Protein AF-A0A9P6TAV3-F1 (afdb_monomer_lite)

Foldseek 3Di:
DDPDDKDWDKDKDWDDDPAFKIKIKIKIKIADPDDPVVVADPPKFWKKKFFQFDPQKAAALVVQQVCQVVVNQKDKDPDDCPDPPPFPQDGKAWEEPCDPVHHHPYYDHTMIIGTDTDDPPVCVVPRMIMIIGIGIMGGDQDEADQDPDQFFDKDWGFFMFTWIDNDSVCPPPTDTPDGDRDIHIDGHGHHHPVCVVVVVVVVVVVVVVVVVVVVVVVVVVVVVVVVVVVD

InterPro domains:
  IPR013233 Glycosylphosphatidylinositol-mannosyltransferase I, PIG-X/PBN1 [PF08320] (18-170)
  IPR013233 Glycosylphosphatidylinositol-mannosyltransferase I, PIG-X/PBN1 [SM00780] (16-221)
  IPR040039 Phosphatidylinositol-glycan biosynthesis class X protein [PTHR28650] (12-229)

Secondary structure (DSSP, 8-state):
------EEEEEEEEE---SS--EEEEEEEEE-SS-HHHHS-TT-EEEEEEES--TTEE--HHHHHHHHHTT-SEEEES----S------PPPEEEB--BTTB--SSBSS-EEEEEPPP--GGGGG-SEEEEEEEEE-EE--PPPBSSSS-PPEEEEEPPPEEEEES-TT-GGGPEEEEE---PEEEEE---BHHHHHHHHHHHHHHHHHHHHHHHHHHHHHHHHHHHTT--

Radius of gyration: 26.17 Å; chains: 1; bounding box: 56×54×85 Å

Sequence (231 aa):
MTKAGTKFELISSLLPSPGLHPRFNLTVSISTDEDFNELAPSPCLVSVLFEHIPPSLFIDRFQLQTLSIDGHLEQMKGFNPTITDTFTMAHPFTWGSRDIEAPVSFAYPSGLLIPLPRFTYAARQISNVAVELEIPFHLRYLNPHLSSSRESLKISLPGPTLVWSCNTSAPLESRPIITSSIPINILGPTGIQTDLLIVEFITSVIVWVAFVWIFYNIAFQSRNSVLKKTQ

Structure (mmCIF, N/CA/C/O backbone):
data_AF-A0A9P6TAV3-F1
#
_entry.id   AF-A0A9P6TAV3-F1
#
loop_
_atom_site.group_PDB
_atom_site.id
_atom_site.type_symbol
_atom_site.label_atom_id
_atom_site.label_alt_id
_atom_site.label_comp_id
_atom_site.label_asym_id
_atom_site.label_entity_id
_atom_site.label_seq_id
_atom_site.pdbx_PDB_ins_code
_atom_site.Cartn_x
_atom_site.Cartn_y
_atom_site.Cartn_z
_atom_site.occupancy
_atom_site.B_iso_or_equiv
_atom_site.auth_seq_id
_atom_site.auth_comp_id
_atom_site.auth_asym_id
_atom_site.auth_atom_id
_atom_site.pdbx_PDB_model_num
ATOM 1 N N . MET A 1 1 ? 24.582 -9.235 -36.361 1.00 38.88 1 MET A N 1
ATOM 2 C CA . MET A 1 1 ? 24.732 -8.161 -35.359 1.00 38.88 1 MET A CA 1
ATOM 3 C C . MET A 1 1 ? 23.477 -8.155 -34.507 1.00 38.88 1 MET A C 1
ATOM 5 O O . MET A 1 1 ? 22.427 -7.761 -34.992 1.00 38.88 1 MET A O 1
ATOM 9 N N . THR A 1 2 ? 23.544 -8.712 -33.302 1.00 39.75 2 THR A N 1
ATOM 10 C CA . THR A 1 2 ? 22.461 -8.649 -32.313 1.00 39.75 2 THR A CA 1
ATOM 11 C C . THR A 1 2 ? 22.444 -7.240 -31.739 1.00 39.75 2 THR A C 1
ATOM 13 O O . THR A 1 2 ? 23.424 -6.843 -31.111 1.00 39.75 2 THR A O 1
ATOM 16 N N . LYS A 1 3 ? 21.379 -6.473 -32.001 1.00 46.22 3 LYS A N 1
ATOM 17 C CA . LYS A 1 3 ? 21.156 -5.198 -31.311 1.00 46.22 3 LYS A CA 1
ATOM 18 C C . LYS A 1 3 ? 21.177 -5.459 -29.806 1.00 46.22 3 LYS A C 1
ATOM 20 O O . LYS A 1 3 ? 20.506 -6.384 -29.344 1.00 46.22 3 LYS A O 1
ATOM 25 N N . ALA A 1 4 ? 21.983 -4.696 -29.079 1.00 55.22 4 ALA A N 1
ATOM 26 C CA . ALA A 1 4 ? 21.991 -4.743 -27.630 1.00 55.22 4 ALA A CA 1
ATOM 27 C C . ALA A 1 4 ? 20.622 -4.248 -27.144 1.00 55.22 4 ALA A C 1
ATOM 29 O O . ALA A 1 4 ? 20.212 -3.130 -27.443 1.00 55.22 4 ALA A O 1
ATOM 30 N N . GLY A 1 5 ? 19.853 -5.139 -26.521 1.00 61.72 5 GLY A N 1
ATOM 31 C CA . GLY A 1 5 ? 18.500 -4.834 -26.071 1.00 61.72 5 GLY A CA 1
ATOM 32 C C . GLY A 1 5 ? 18.515 -4.074 -24.751 1.00 61.72 5 GLY A C 1
ATOM 33 O O . GLY A 1 5 ? 19.360 -4.324 -23.896 1.00 61.72 5 GLY A O 1
ATOM 34 N N . THR A 1 6 ? 17.546 -3.184 -24.557 1.00 68.19 6 THR A N 1
ATOM 35 C CA . THR A 1 6 ? 17.288 -2.563 -23.255 1.00 68.19 6 THR A CA 1
ATOM 36 C C . THR A 1 6 ? 16.961 -3.625 -22.218 1.00 68.19 6 THR A C 1
ATOM 38 O O . THR A 1 6 ? 16.088 -4.472 -22.428 1.00 68.19 6 THR A O 1
ATOM 41 N N . LYS A 1 7 ? 17.643 -3.558 -21.077 1.00 79.94 7 LYS A N 1
ATOM 42 C CA . LYS A 1 7 ? 17.420 -4.456 -19.954 1.00 79.94 7 LYS A CA 1
ATOM 43 C C . LYS A 1 7 ? 16.728 -3.692 -18.834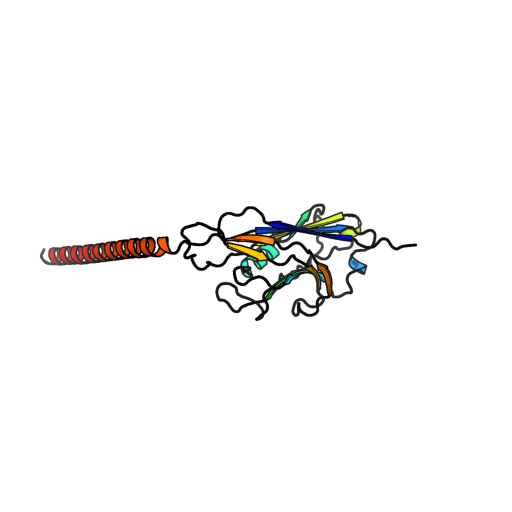 1.00 79.94 7 LYS A C 1
ATOM 45 O O . LYS A 1 7 ? 17.252 -2.709 -18.318 1.00 79.94 7 LYS A O 1
ATOM 50 N N . PHE A 1 8 ? 15.556 -4.182 -18.454 1.00 80.75 8 PHE A N 1
ATOM 51 C CA . PHE A 1 8 ? 14.842 -3.717 -17.275 1.00 80.75 8 PHE A CA 1
ATOM 52 C C . PHE A 1 8 ? 15.051 -4.718 -16.142 1.00 80.75 8 PHE A C 1
ATOM 54 O O . PHE A 1 8 ? 15.064 -5.931 -16.359 1.00 80.75 8 PHE A O 1
ATOM 61 N N . GLU A 1 9 ? 15.196 -4.209 -14.931 1.00 85.44 9 GLU A N 1
ATOM 62 C CA . GLU A 1 9 ? 15.244 -5.002 -13.714 1.00 85.44 9 GLU A CA 1
ATOM 63 C C . GLU A 1 9 ? 14.329 -4.356 -12.675 1.00 85.44 9 GLU A C 1
ATOM 65 O O . GLU A 1 9 ? 14.340 -3.142 -12.475 1.00 85.44 9 GLU A O 1
ATOM 70 N N . LEU A 1 10 ? 13.489 -5.182 -12.058 1.00 86.50 10 LEU A N 1
ATOM 71 C CA . LEU A 1 10 ? 12.462 -4.754 -11.122 1.00 86.50 10 LEU A CA 1
ATOM 72 C C . LEU A 1 10 ? 12.710 -5.446 -9.788 1.00 86.50 10 LEU A C 1
ATOM 74 O O . LEU A 1 10 ? 12.543 -6.661 -9.678 1.00 86.50 10 LEU A O 1
ATOM 78 N N . ILE A 1 11 ? 13.114 -4.676 -8.782 1.00 87.81 11 ILE A N 1
ATOM 79 C CA . ILE A 1 11 ? 13.427 -5.183 -7.447 1.00 87.81 11 ILE A CA 1
ATOM 80 C C . ILE A 1 11 ? 12.425 -4.588 -6.472 1.00 87.81 11 ILE A C 1
ATOM 82 O O . ILE A 1 11 ? 12.392 -3.381 -6.260 1.00 87.81 11 ILE A O 1
ATOM 86 N N . SER A 1 12 ? 11.614 -5.439 -5.857 1.00 88.19 12 SER A N 1
ATOM 87 C CA . SER A 1 12 ? 10.643 -5.034 -4.844 1.00 88.19 12 SER A CA 1
ATOM 88 C C . SER A 1 12 ? 11.032 -5.581 -3.478 1.00 88.19 12 SER A C 1
ATOM 90 O O . SER A 1 12 ? 11.344 -6.767 -3.352 1.00 88.19 12 SER A O 1
ATOM 92 N N . SER A 1 13 ? 10.951 -4.749 -2.446 1.00 88.81 13 SER A N 1
ATOM 93 C CA . SER A 1 13 ? 11.211 -5.141 -1.062 1.00 88.81 13 SER A CA 1
ATOM 94 C C . SER A 1 13 ? 10.230 -4.473 -0.101 1.00 88.81 13 SER A C 1
ATOM 96 O O . SER A 1 13 ? 9.771 -3.352 -0.324 1.00 88.81 13 SER A O 1
ATOM 98 N N . LEU A 1 14 ? 9.892 -5.182 0.976 1.00 87.56 14 LEU A N 1
ATOM 99 C CA . LEU A 1 14 ? 9.091 -4.636 2.064 1.00 87.56 14 LEU A CA 1
ATOM 100 C C . LEU A 1 14 ? 10.024 -3.934 3.054 1.00 87.56 14 LEU A C 1
ATOM 102 O O . LEU A 1 14 ? 10.959 -4.552 3.565 1.00 87.56 14 LEU A O 1
ATOM 106 N N . LEU A 1 15 ? 9.762 -2.661 3.340 1.00 84.62 15 LEU A N 1
ATOM 107 C CA . LEU A 1 15 ? 10.478 -1.945 4.386 1.00 84.62 15 LEU A CA 1
ATOM 108 C C . LEU A 1 15 ? 9.907 -2.340 5.754 1.00 84.62 15 LEU A C 1
ATOM 110 O O . LEU A 1 15 ? 8.685 -2.465 5.898 1.00 84.62 15 LEU A O 1
ATOM 114 N N . PRO A 1 16 ? 10.760 -2.520 6.777 1.00 77.50 16 PRO A N 1
ATOM 115 C CA . PRO A 1 16 ? 10.288 -2.759 8.129 1.00 77.50 16 PRO A CA 1
ATOM 116 C C . PRO A 1 16 ? 9.460 -1.555 8.585 1.00 77.50 16 PRO A C 1
ATOM 118 O O . PRO A 1 16 ? 9.975 -0.449 8.728 1.00 77.50 16 PRO A O 1
ATOM 121 N N . SER A 1 17 ? 8.167 -1.779 8.804 1.00 78.19 17 SER A N 1
ATOM 122 C CA . SER A 1 17 ? 7.242 -0.768 9.302 1.00 78.19 17 SER A CA 1
ATOM 123 C C . SER A 1 17 ? 6.426 -1.367 10.443 1.00 78.19 17 SER A C 1
ATOM 125 O O . SER A 1 17 ? 5.832 -2.435 10.264 1.00 78.19 17 SER A O 1
ATOM 127 N N . PRO A 1 18 ? 6.409 -0.746 11.632 1.00 75.00 18 PRO A N 1
ATOM 128 C CA . PRO A 1 18 ? 5.532 -1.185 12.702 1.00 75.00 18 PRO A CA 1
ATOM 129 C C . PRO A 1 18 ? 4.074 -0.829 12.376 1.00 75.00 18 PRO A C 1
ATOM 131 O O . PRO A 1 18 ? 3.761 0.287 11.962 1.00 75.00 18 PRO A O 1
ATOM 134 N N . GLY A 1 19 ? 3.159 -1.764 12.631 1.00 82.38 19 GLY A N 1
ATOM 135 C CA . GLY A 1 19 ? 1.718 -1.507 12.603 1.00 82.38 19 GLY A CA 1
ATOM 136 C C . GLY A 1 19 ? 1.049 -1.733 11.246 1.00 82.38 19 GLY A C 1
ATOM 137 O O . GLY A 1 19 ? 1.381 -2.666 10.521 1.00 82.38 19 GLY A O 1
ATOM 138 N N . LEU A 1 20 ? 0.042 -0.908 10.948 1.00 88.06 20 LEU A N 1
ATOM 139 C CA . LEU A 1 20 ? -0.880 -1.089 9.818 1.00 88.06 20 LEU A CA 1
ATOM 140 C C . LEU A 1 20 ? -0.465 -0.328 8.548 1.00 88.06 20 LEU A C 1
ATOM 142 O O . LEU A 1 20 ? -1.249 -0.230 7.612 1.00 88.06 20 LEU A O 1
ATOM 146 N N . HIS A 1 21 ? 0.759 0.198 8.490 1.00 90.62 21 HIS A N 1
ATOM 147 C CA . HIS A 1 21 ? 1.220 1.052 7.389 1.00 90.62 21 HIS A CA 1
ATOM 148 C C . HIS A 1 21 ? 2.506 0.508 6.747 1.00 90.62 21 HIS A C 1
ATOM 150 O O . HIS A 1 21 ? 3.571 1.126 6.882 1.00 90.62 21 HIS A O 1
ATOM 156 N N . PRO A 1 22 ? 2.469 -0.679 6.110 1.00 90.44 22 PRO A N 1
ATOM 157 C CA . PRO A 1 22 ? 3.628 -1.219 5.411 1.00 90.44 22 PRO A CA 1
ATOM 158 C C . PRO A 1 22 ? 4.069 -0.296 4.270 1.00 90.44 22 PRO A C 1
ATOM 160 O O . PRO A 1 22 ? 3.263 0.176 3.469 1.00 90.44 22 PRO A O 1
ATOM 163 N N . ARG A 1 23 ? 5.378 -0.068 4.173 1.00 90.38 23 ARG A N 1
ATOM 164 C CA . ARG A 1 23 ? 5.989 0.714 3.094 1.00 90.38 23 ARG A CA 1
ATOM 165 C C . ARG A 1 23 ? 6.728 -0.220 2.156 1.00 90.38 23 ARG A C 1
ATOM 167 O O . ARG A 1 23 ? 7.453 -1.110 2.599 1.00 90.38 23 ARG A O 1
ATOM 174 N N . PHE A 1 24 ? 6.534 -0.020 0.866 1.00 90.19 24 PHE A N 1
ATOM 175 C CA . PHE A 1 24 ? 7.152 -0.831 -0.168 1.00 90.19 24 PHE A CA 1
ATOM 176 C C . PHE A 1 24 ? 8.204 -0.012 -0.878 1.00 90.19 24 PHE A C 1
ATOM 178 O O . PHE A 1 24 ? 7.889 1.052 -1.399 1.00 90.19 24 PHE A O 1
ATOM 185 N N . ASN A 1 25 ? 9.430 -0.525 -0.911 1.00 91.00 25 ASN A N 1
ATOM 186 C CA . ASN A 1 25 ? 10.475 0.046 -1.738 1.00 91.00 25 ASN A CA 1
ATOM 187 C C . ASN A 1 25 ? 10.561 -0.746 -3.040 1.00 91.00 25 ASN A C 1
ATOM 189 O O . ASN A 1 25 ? 10.761 -1.968 -3.028 1.00 91.00 25 ASN A O 1
ATOM 193 N N . LEU A 1 26 ? 10.392 -0.049 -4.152 1.00 90.88 26 LEU A N 1
ATOM 194 C CA . LEU A 1 26 ? 10.486 -0.598 -5.488 1.00 90.88 26 LEU A CA 1
ATOM 195 C C . LEU A 1 26 ? 11.586 0.130 -6.248 1.00 90.88 26 LEU A C 1
ATOM 197 O O . LEU A 1 26 ? 11.490 1.326 -6.496 1.00 90.88 26 LEU A O 1
ATOM 201 N N . THR A 1 27 ? 12.604 -0.606 -6.666 1.00 90.19 27 THR A N 1
ATOM 202 C CA . THR A 1 27 ? 13.670 -0.092 -7.518 1.00 90.19 27 THR A CA 1
ATOM 203 C C . THR A 1 27 ? 13.461 -0.606 -8.934 1.00 90.19 27 THR A C 1
ATOM 205 O O . THR A 1 27 ? 13.431 -1.816 -9.174 1.00 90.19 27 THR A O 1
ATOM 208 N N . VAL A 1 28 ? 13.312 0.322 -9.874 1.00 88.12 28 VAL A N 1
ATOM 209 C CA . VAL A 1 28 ? 13.292 0.047 -11.310 1.00 88.12 28 VAL A CA 1
ATOM 210 C C . VAL A 1 28 ? 14.648 0.445 -11.871 1.00 88.12 28 VAL A C 1
ATOM 212 O O . VAL A 1 28 ? 14.949 1.632 -11.992 1.00 88.12 28 VAL A O 1
ATOM 215 N N . SER A 1 29 ? 15.466 -0.547 -12.200 1.00 87.19 29 SER A N 1
ATOM 216 C CA . SER A 1 29 ? 16.757 -0.344 -12.847 1.00 87.19 29 SER A CA 1
ATOM 217 C C . SER A 1 29 ? 16.596 -0.496 -14.350 1.00 87.19 29 SER A C 1
ATOM 219 O O . SER A 1 29 ? 16.075 -1.494 -14.853 1.00 87.19 29 SER A O 1
ATOM 221 N N . ILE A 1 30 ? 17.045 0.518 -15.072 1.00 80.75 30 ILE A N 1
ATOM 222 C CA . ILE A 1 30 ? 16.939 0.613 -16.517 1.00 80.75 30 ILE A CA 1
ATOM 223 C C . ILE A 1 30 ? 18.364 0.726 -17.043 1.00 80.75 30 ILE A C 1
ATOM 225 O O . ILE A 1 30 ? 19.053 1.715 -16.791 1.00 80.75 30 ILE A O 1
ATOM 229 N N . SER A 1 31 ? 18.806 -0.318 -17.740 1.00 78.25 31 SER A N 1
ATOM 230 C CA . SER A 1 31 ? 20.093 -0.349 -18.422 1.00 78.25 31 SER A CA 1
ATOM 231 C C . SER A 1 31 ? 19.835 -0.286 -19.920 1.00 78.25 31 SER A C 1
ATOM 233 O O . SER A 1 31 ? 19.187 -1.164 -20.504 1.00 78.25 31 SER A O 1
ATOM 235 N N . THR A 1 32 ? 20.274 0.805 -20.531 1.00 68.06 32 THR A N 1
ATOM 236 C CA . THR A 1 32 ? 20.036 1.095 -21.942 1.00 68.06 32 THR A CA 1
ATOM 237 C C . THR A 1 32 ? 21.360 1.247 -22.664 1.00 68.06 32 THR A C 1
ATOM 239 O O . THR A 1 32 ? 22.104 2.183 -22.382 1.00 68.06 32 THR A O 1
ATOM 242 N N . ASP A 1 33 ? 21.605 0.375 -23.642 1.00 62.69 33 ASP A N 1
ATOM 243 C CA . ASP A 1 33 ? 22.647 0.587 -24.654 1.00 62.69 33 ASP A CA 1
ATOM 244 C C . ASP A 1 33 ? 22.135 1.452 -25.836 1.00 62.69 33 ASP A C 1
ATOM 246 O O . ASP A 1 33 ? 22.938 1.977 -26.604 1.00 62.69 33 ASP A O 1
ATOM 250 N N . GLU A 1 34 ? 20.809 1.641 -25.971 1.00 58.88 34 GLU A N 1
ATOM 251 C CA . GLU A 1 34 ? 20.135 2.455 -27.008 1.00 58.88 34 GLU A CA 1
ATOM 252 C C . GLU A 1 34 ? 19.144 3.477 -26.393 1.00 58.88 34 GLU A C 1
ATOM 254 O O . GLU A 1 34 ? 18.754 3.366 -25.233 1.00 58.88 34 GLU A O 1
ATOM 259 N N . ASP A 1 35 ? 18.707 4.481 -27.162 1.00 58.16 35 ASP A N 1
ATOM 260 C CA . ASP A 1 35 ? 17.823 5.564 -26.701 1.00 58.16 35 ASP A CA 1
ATOM 261 C C . ASP A 1 35 ? 16.494 5.050 -26.099 1.00 58.16 35 ASP A C 1
ATOM 263 O O . ASP A 1 35 ? 15.591 4.628 -26.818 1.00 58.16 35 ASP A O 1
ATOM 267 N N . PHE A 1 36 ? 16.311 5.187 -24.778 1.00 59.00 36 PHE A N 1
ATOM 268 C CA . PHE A 1 36 ? 15.089 4.805 -24.040 1.00 59.00 36 PHE A CA 1
ATOM 269 C C . PHE A 1 36 ? 13.777 5.314 -24.671 1.00 59.00 36 PHE A C 1
ATOM 271 O O . PHE A 1 36 ? 12.746 4.642 -24.629 1.00 59.00 36 PHE A O 1
ATOM 278 N N . ASN A 1 37 ? 13.821 6.497 -25.293 1.00 55.28 37 ASN A N 1
ATOM 279 C CA . ASN A 1 37 ? 12.664 7.131 -25.928 1.00 55.28 37 ASN A CA 1
ATOM 280 C C . ASN A 1 37 ? 12.247 6.489 -27.263 1.00 55.28 37 ASN A C 1
ATOM 282 O O . ASN A 1 37 ? 11.139 6.761 -27.715 1.00 55.28 37 ASN A O 1
ATOM 286 N N . GLU A 1 38 ? 13.075 5.639 -27.883 1.00 56.66 38 GLU A N 1
ATOM 287 C CA . GLU A 1 38 ? 12.659 4.837 -29.047 1.00 56.66 38 GLU A CA 1
ATOM 288 C C . GLU A 1 38 ? 11.913 3.554 -28.647 1.00 56.66 38 GLU A C 1
ATOM 290 O O . GLU A 1 38 ? 11.181 2.996 -29.464 1.00 56.66 38 GLU A O 1
ATOM 295 N N . LEU A 1 39 ? 12.044 3.090 -27.396 1.00 57.09 39 LEU A N 1
ATOM 296 C CA . LEU A 1 39 ? 11.363 1.874 -26.933 1.00 57.09 39 LEU A CA 1
ATOM 297 C C . LEU A 1 39 ? 9.896 2.098 -26.564 1.00 57.09 39 LEU A C 1
ATOM 299 O O . LEU A 1 39 ? 9.097 1.165 -26.650 1.00 57.09 39 LEU A O 1
ATOM 303 N N . ALA A 1 40 ? 9.541 3.319 -26.164 1.00 62.34 40 ALA A N 1
ATOM 304 C CA . ALA A 1 40 ? 8.171 3.692 -25.854 1.00 62.34 40 ALA A CA 1
ATOM 305 C C . ALA A 1 40 ? 7.466 4.166 -27.132 1.00 62.34 40 ALA A C 1
ATOM 307 O O . ALA A 1 40 ? 7.784 5.254 -27.619 1.00 62.34 40 ALA A O 1
ATOM 308 N N . PRO A 1 41 ? 6.489 3.431 -27.692 1.00 67.25 41 PRO A N 1
ATOM 309 C CA . PRO A 1 41 ? 5.691 3.979 -28.779 1.00 67.25 41 PRO A CA 1
ATOM 310 C C . PRO A 1 41 ? 4.964 5.221 -28.254 1.00 67.25 41 PRO A C 1
ATOM 312 O O . PRO A 1 41 ? 4.132 5.111 -27.362 1.00 67.25 41 PRO A O 1
ATOM 315 N N . SER A 1 42 ? 5.282 6.414 -28.760 1.00 67.00 42 SER A N 1
ATOM 316 C CA . SER A 1 42 ? 4.515 7.624 -28.433 1.00 67.00 42 SER A CA 1
ATOM 317 C C . SER A 1 42 ? 3.039 7.377 -28.783 1.00 67.00 42 SER A C 1
ATOM 319 O O . SER A 1 42 ? 2.770 6.924 -29.899 1.00 67.00 42 SER A O 1
ATOM 321 N N . PRO A 1 43 ? 2.074 7.610 -27.870 1.00 77.06 43 PRO A N 1
ATOM 322 C CA . PRO A 1 43 ? 2.132 8.461 -26.672 1.00 77.06 43 PRO A CA 1
ATOM 323 C C . PRO A 1 43 ? 2.419 7.745 -25.333 1.00 77.06 43 PRO A C 1
ATOM 325 O O . PRO A 1 43 ? 2.244 8.349 -24.275 1.00 77.06 43 PRO A O 1
ATOM 328 N N . CYS A 1 44 ? 2.833 6.481 -25.342 1.00 78.81 44 CYS A N 1
ATOM 329 C CA . CYS A 1 44 ? 2.910 5.638 -24.152 1.00 78.81 44 CYS A CA 1
ATOM 330 C C . CYS A 1 44 ? 4.030 6.016 -23.171 1.00 78.81 44 CYS A C 1
ATOM 332 O O . CYS A 1 44 ? 5.015 6.677 -23.508 1.00 78.81 44 CYS A O 1
ATOM 334 N N . LEU A 1 45 ? 3.836 5.597 -21.923 1.00 81.44 45 LEU A N 1
ATOM 335 C CA . LEU A 1 45 ? 4.764 5.730 -20.804 1.00 81.44 45 LEU A CA 1
ATOM 336 C C . LEU A 1 45 ? 5.088 4.342 -20.254 1.00 81.44 45 LEU A C 1
ATOM 338 O O . LEU A 1 45 ? 4.230 3.457 -20.284 1.00 81.44 45 LEU A O 1
ATOM 342 N N . VAL A 1 46 ? 6.306 4.159 -19.743 1.00 84.19 46 VAL A N 1
ATOM 343 C CA . VAL A 1 46 ? 6.592 3.011 -18.876 1.00 84.19 46 VAL A CA 1
ATOM 344 C C . VAL A 1 46 ? 5.901 3.267 -17.546 1.00 84.19 46 VAL A C 1
ATOM 346 O O . VAL A 1 46 ? 6.037 4.350 -16.986 1.00 84.19 46 VAL A O 1
ATOM 349 N N . SER A 1 47 ? 5.189 2.275 -17.036 1.00 87.62 47 SER A N 1
ATOM 350 C CA . SER A 1 47 ? 4.490 2.353 -15.760 1.00 87.62 47 SER A CA 1
ATOM 351 C C . SER A 1 47 ? 4.716 1.091 -14.949 1.00 87.62 47 SER A C 1
ATOM 353 O O . SER A 1 47 ? 4.909 0.005 -15.495 1.00 87.62 47 SER A O 1
ATOM 355 N N . VAL A 1 48 ? 4.651 1.228 -13.633 1.00 90.75 48 VAL A N 1
ATOM 356 C CA . VAL A 1 48 ? 4.566 0.111 -12.699 1.00 90.75 48 VAL A CA 1
ATOM 357 C C . VAL A 1 48 ? 3.098 -0.177 -12.424 1.00 90.75 48 VAL A C 1
ATOM 359 O O . VAL A 1 48 ? 2.340 0.712 -12.047 1.00 90.75 48 VAL A O 1
ATOM 362 N N . LEU A 1 49 ? 2.714 -1.434 -12.583 1.00 91.44 49 LEU A N 1
ATOM 363 C CA . LEU A 1 49 ? 1.374 -1.954 -12.393 1.00 91.44 49 LEU A CA 1
ATOM 364 C C . LEU A 1 49 ? 1.360 -2.962 -11.238 1.00 91.44 49 LEU A C 1
ATOM 366 O O . LEU A 1 49 ? 2.071 -3.965 -11.269 1.00 91.44 49 LEU A O 1
ATOM 370 N N . PHE A 1 50 ? 0.507 -2.723 -10.247 1.00 91.25 50 PHE A N 1
ATOM 371 C CA . PHE A 1 50 ? 0.094 -3.721 -9.265 1.00 91.25 50 PHE A CA 1
ATOM 372 C C . PHE A 1 50 ? -1.329 -4.152 -9.594 1.00 91.25 50 PHE A C 1
ATOM 374 O O . PHE A 1 50 ? -2.262 -3.354 -9.486 1.00 91.25 50 PHE A O 1
ATOM 381 N N . GLU A 1 51 ? -1.499 -5.411 -9.979 1.00 89.12 51 GLU A N 1
ATOM 382 C CA . GLU A 1 51 ? -2.817 -6.003 -10.192 1.00 89.12 51 GLU A CA 1
ATOM 383 C C . GLU A 1 51 ? -3.262 -6.80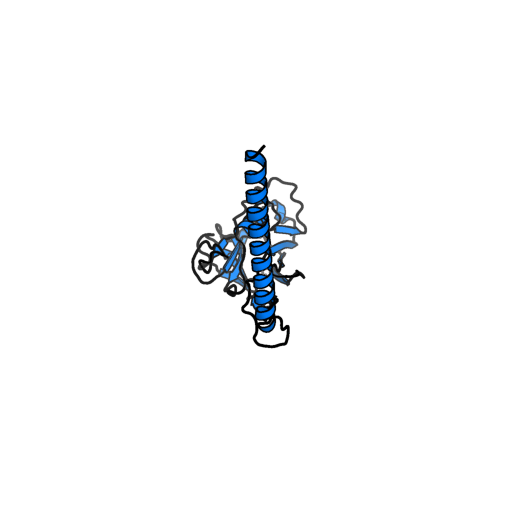4 -8.969 1.00 89.12 51 GLU A C 1
ATOM 385 O O . GLU A 1 51 ? -2.439 -7.322 -8.214 1.00 89.12 51 GLU A O 1
ATOM 390 N N . HIS A 1 52 ? -4.578 -6.958 -8.817 1.00 88.56 52 HIS A N 1
ATOM 391 C CA . HIS A 1 52 ? -5.190 -7.837 -7.822 1.00 88.56 52 HIS A CA 1
ATOM 392 C C . HIS A 1 52 ? -4.706 -7.559 -6.390 1.00 88.56 52 HIS A C 1
ATOM 394 O O . HIS A 1 52 ? -4.411 -8.487 -5.633 1.00 88.56 52 HIS A O 1
ATOM 400 N N . ILE A 1 53 ? -4.630 -6.279 -6.006 1.00 90.50 53 ILE A N 1
ATOM 401 C CA . ILE A 1 53 ? -4.276 -5.898 -4.631 1.00 90.50 53 ILE A CA 1
ATOM 402 C C . ILE A 1 53 ? -5.300 -6.552 -3.687 1.00 90.50 53 ILE A C 1
ATOM 404 O O . ILE A 1 53 ? -6.498 -6.289 -3.838 1.00 90.50 53 ILE A O 1
ATOM 408 N N . PRO A 1 54 ? -4.880 -7.412 -2.740 1.00 90.12 54 PRO A N 1
ATOM 409 C CA . PRO A 1 54 ? -5.809 -8.156 -1.901 1.00 90.12 54 PRO A CA 1
ATOM 410 C C . PRO A 1 54 ? -6.639 -7.189 -1.051 1.00 90.12 54 PRO A C 1
ATOM 412 O O . PRO A 1 54 ? -6.123 -6.153 -0.640 1.00 90.12 54 PRO A O 1
ATOM 415 N N . PRO A 1 55 ? -7.898 -7.520 -0.722 1.00 87.62 55 PRO A N 1
ATOM 416 C CA . PRO A 1 55 ? -8.809 -6.594 -0.048 1.00 87.62 55 PRO A CA 1
ATOM 417 C C . PRO A 1 55 ? -8.324 -6.163 1.339 1.00 87.62 55 PRO A C 1
ATOM 419 O O . PRO A 1 55 ? -8.703 -5.096 1.802 1.00 87.62 55 PRO A O 1
ATOM 422 N N . SER A 1 56 ? -7.469 -6.957 1.990 1.00 88.94 56 SER A N 1
ATOM 423 C CA . SER A 1 56 ? -6.805 -6.621 3.255 1.00 88.94 56 SER A CA 1
ATOM 424 C C . SER A 1 56 ? -5.793 -5.477 3.141 1.00 88.94 56 SER A C 1
ATOM 426 O O . SER A 1 56 ? -5.332 -4.978 4.164 1.00 88.94 56 SER A O 1
ATOM 428 N N . LEU A 1 57 ? -5.420 -5.093 1.920 1.00 90.38 57 LEU A N 1
ATOM 429 C CA . LEU A 1 57 ? -4.546 -3.972 1.621 1.00 90.38 57 LEU A CA 1
ATOM 430 C C . LEU A 1 57 ? -5.301 -2.922 0.822 1.00 90.38 57 LEU A C 1
ATOM 432 O O . LEU A 1 57 ? -6.108 -3.225 -0.055 1.00 90.38 57 LEU A O 1
ATOM 436 N N . PHE A 1 58 ? -4.974 -1.671 1.083 1.00 90.19 58 PHE A N 1
ATOM 437 C CA . PHE A 1 58 ? -5.395 -0.563 0.253 1.00 90.19 58 PHE A CA 1
ATOM 438 C C . PHE A 1 58 ? -4.294 0.483 0.164 1.00 90.19 58 PHE A C 1
ATOM 440 O O . PHE A 1 58 ? -3.305 0.451 0.896 1.00 90.19 58 PHE A O 1
ATOM 447 N N . ILE A 1 59 ? -4.460 1.393 -0.783 1.00 89.62 59 ILE A N 1
ATOM 448 C CA . ILE A 1 59 ? -3.546 2.503 -1.013 1.00 89.62 59 ILE A CA 1
ATOM 449 C C . ILE A 1 59 ? -4.362 3.771 -0.839 1.00 89.62 59 ILE A C 1
ATOM 451 O O . ILE A 1 59 ? -5.419 3.919 -1.457 1.00 89.62 59 ILE A O 1
ATOM 455 N N . ASP A 1 60 ? -3.869 4.682 -0.009 1.00 87.69 60 ASP A N 1
ATOM 456 C CA . ASP A 1 60 ? -4.466 6.002 0.119 1.00 87.69 60 ASP A CA 1
ATOM 457 C C . ASP A 1 60 ? -4.078 6.843 -1.103 1.00 87.69 60 ASP A C 1
ATOM 459 O O . ASP A 1 60 ? -2.930 7.267 -1.269 1.00 87.69 60 ASP A O 1
ATOM 463 N N . ARG A 1 61 ? -5.060 7.075 -1.979 1.00 85.94 61 ARG A N 1
ATOM 464 C CA . ARG A 1 61 ? -4.903 7.893 -3.185 1.00 85.94 61 ARG A CA 1
ATOM 465 C C . ARG A 1 61 ? -4.411 9.302 -2.860 1.00 85.94 61 ARG A C 1
ATOM 467 O O . ARG A 1 61 ? -3.601 9.830 -3.616 1.00 85.94 61 ARG A O 1
ATOM 474 N N . PHE A 1 62 ? -4.911 9.921 -1.792 1.00 85.88 62 PHE A N 1
ATOM 475 C CA . PHE A 1 62 ? -4.542 11.292 -1.452 1.00 85.88 62 PHE A CA 1
ATOM 476 C C . PHE A 1 62 ? -3.108 11.346 -0.956 1.00 85.88 62 PHE A C 1
ATOM 478 O O . PHE A 1 62 ? -2.345 12.188 -1.417 1.00 85.88 62 PHE A O 1
ATOM 485 N N . GLN A 1 63 ? -2.710 10.400 -0.104 1.00 88.75 63 GLN A N 1
ATOM 486 C CA . GLN A 1 63 ? -1.319 10.282 0.320 1.00 88.75 63 GLN A CA 1
ATOM 487 C C . GLN A 1 63 ? -0.383 10.075 -0.876 1.00 88.75 63 GLN A C 1
ATOM 489 O O . GLN A 1 63 ? 0.641 10.746 -0.975 1.00 88.75 63 GLN A O 1
ATOM 494 N N . LEU A 1 64 ? -0.739 9.181 -1.802 1.00 87.81 64 LEU A N 1
ATOM 495 C CA . LEU A 1 64 ? 0.070 8.908 -2.987 1.00 87.81 64 LEU A CA 1
ATOM 496 C C . LEU A 1 64 ? 0.162 10.127 -3.918 1.00 87.81 64 LEU A C 1
ATOM 498 O O . LEU A 1 64 ? 1.227 10.416 -4.462 1.00 87.81 64 LEU A O 1
ATOM 502 N N . GLN A 1 65 ? -0.937 10.867 -4.072 1.00 85.31 65 GLN A N 1
ATOM 503 C CA . GLN A 1 65 ? -0.968 12.110 -4.836 1.00 85.31 65 GLN A CA 1
ATOM 504 C C . GLN A 1 65 ? -0.095 13.191 -4.188 1.00 85.31 65 GLN A C 1
ATOM 506 O O . GLN A 1 65 ? 0.659 13.847 -4.899 1.00 85.31 65 GLN A O 1
ATOM 511 N N . THR A 1 66 ? -0.148 13.346 -2.863 1.00 87.44 66 THR A N 1
ATOM 512 C CA . THR A 1 66 ? 0.723 14.268 -2.119 1.00 87.44 66 THR A CA 1
ATOM 513 C C . THR A 1 66 ? 2.192 13.900 -2.305 1.00 87.44 66 THR A C 1
ATOM 515 O O . THR A 1 66 ? 2.978 14.748 -2.704 1.00 87.44 66 THR A O 1
ATOM 518 N N . LEU A 1 67 ? 2.557 12.621 -2.143 1.00 85.31 67 LEU A N 1
ATOM 519 C CA . LEU A 1 67 ? 3.931 12.156 -2.370 1.00 85.31 67 LEU A CA 1
ATOM 520 C C . LEU A 1 67 ? 4.408 12.409 -3.806 1.00 85.31 67 LEU A C 1
ATOM 522 O O . LEU A 1 67 ? 5.576 12.729 -4.012 1.00 85.31 67 LEU A O 1
ATOM 526 N N . SER A 1 68 ? 3.523 12.265 -4.795 1.00 83.94 68 SER A N 1
ATOM 527 C CA . SER A 1 68 ? 3.827 12.576 -6.194 1.00 83.94 68 SER A CA 1
ATOM 528 C C . SER A 1 68 ? 4.047 14.077 -6.406 1.00 83.94 68 SER A C 1
ATOM 530 O O . SER A 1 68 ? 5.042 14.453 -7.015 1.00 83.94 68 SER A O 1
ATOM 532 N N . ILE A 1 69 ? 3.169 14.935 -5.875 1.00 82.50 69 ILE A N 1
ATOM 533 C CA . ILE A 1 69 ? 3.274 16.400 -6.004 1.00 82.50 69 ILE A CA 1
ATOM 534 C C . ILE A 1 69 ? 4.528 16.934 -5.305 1.00 82.50 69 ILE A C 1
ATOM 536 O O . ILE A 1 69 ? 5.214 17.793 -5.857 1.00 82.50 69 ILE A O 1
ATOM 540 N N . ASP A 1 70 ? 4.847 16.399 -4.129 1.00 82.81 70 ASP A N 1
ATOM 541 C CA . ASP A 1 70 ? 6.003 16.814 -3.331 1.00 82.81 70 ASP A CA 1
ATOM 542 C C . ASP A 1 70 ? 7.331 16.251 -3.875 1.00 82.81 70 ASP A C 1
ATOM 544 O O . ASP A 1 70 ? 8.401 16.581 -3.366 1.00 82.81 70 ASP A O 1
ATOM 548 N N . GLY A 1 71 ? 7.288 15.386 -4.898 1.00 78.31 71 GLY A N 1
ATOM 549 C CA . GLY A 1 71 ? 8.473 14.734 -5.464 1.00 78.31 71 GLY A CA 1
ATOM 550 C C . GLY A 1 71 ? 9.106 13.687 -4.540 1.00 78.31 71 GLY A C 1
ATOM 551 O O . GLY A 1 71 ? 10.256 13.304 -4.730 1.00 78.31 71 GLY A O 1
ATOM 552 N N . HIS A 1 72 ? 8.376 13.220 -3.526 1.00 81.94 72 HIS A N 1
ATOM 553 C CA . HIS A 1 72 ? 8.836 12.195 -2.588 1.00 81.94 72 HIS A CA 1
ATOM 554 C C . HIS A 1 72 ? 8.526 10.767 -3.045 1.00 81.94 72 HIS A C 1
ATOM 556 O O . HIS A 1 72 ? 9.170 9.836 -2.566 1.00 81.94 72 HIS A O 1
ATOM 562 N N . LEU A 1 73 ? 7.557 10.589 -3.951 1.00 78.75 73 LEU A N 1
ATOM 563 C CA . LEU A 1 73 ? 7.202 9.277 -4.494 1.00 78.75 73 LEU A CA 1
ATOM 564 C C . LEU A 1 73 ? 8.330 8.684 -5.340 1.00 78.75 73 LEU A C 1
ATOM 566 O O . LEU A 1 73 ? 8.509 7.472 -5.338 1.00 78.75 73 LEU A O 1
ATOM 570 N N . GLU A 1 74 ? 9.071 9.534 -6.048 1.00 76.31 74 GLU A N 1
ATOM 571 C CA . GLU A 1 74 ? 10.097 9.134 -7.003 1.00 76.31 74 GLU A CA 1
ATOM 572 C C . GLU A 1 74 ? 11.436 9.736 -6.586 1.00 76.31 74 GLU A C 1
ATOM 574 O O . GLU A 1 74 ? 11.688 10.926 -6.765 1.00 76.31 74 GLU A O 1
ATOM 579 N N . GLN A 1 75 ? 12.322 8.912 -6.034 1.00 71.81 75 GLN A N 1
ATOM 580 C CA . GLN A 1 75 ? 13.710 9.299 -5.815 1.00 71.81 75 GLN A CA 1
ATOM 581 C C . GLN A 1 75 ? 14.563 8.678 -6.915 1.00 71.81 75 GLN A C 1
ATOM 583 O O . GLN A 1 75 ? 14.746 7.463 -6.987 1.00 71.81 75 GLN A O 1
ATOM 588 N N . MET A 1 76 ? 15.093 9.513 -7.805 1.00 61.66 76 MET A N 1
ATOM 589 C CA . MET A 1 76 ? 16.039 9.050 -8.816 1.00 61.66 76 MET A CA 1
ATOM 590 C C . MET A 1 76 ? 17.442 8.975 -8.223 1.00 61.66 76 MET A C 1
ATOM 592 O O . MET A 1 76 ? 18.024 9.996 -7.853 1.00 61.66 76 MET A O 1
ATOM 596 N N . LYS A 1 77 ? 18.031 7.776 -8.180 1.00 63.22 77 LYS A N 1
ATOM 597 C CA . LYS A 1 77 ? 19.453 7.620 -7.855 1.00 63.22 77 LYS A CA 1
ATOM 598 C C . LYS A 1 77 ? 20.291 7.718 -9.124 1.00 63.22 77 LYS A C 1
ATOM 600 O O . LYS A 1 77 ? 20.010 7.068 -10.125 1.00 63.22 77 LYS A O 1
ATOM 605 N N . GLY A 1 78 ? 21.347 8.530 -9.064 1.00 57.56 78 GLY A N 1
ATOM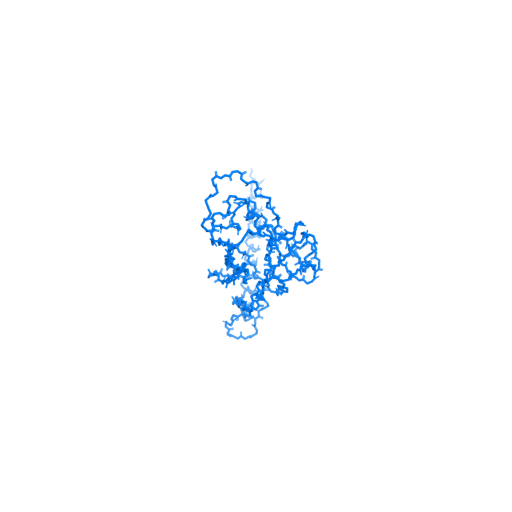 606 C CA . GLY A 1 78 ? 22.261 8.760 -10.188 1.00 57.56 78 GLY A CA 1
ATOM 607 C C . GLY A 1 78 ? 21.848 9.894 -11.132 1.00 57.56 78 GLY A C 1
ATOM 608 O O . GLY A 1 78 ? 22.597 10.200 -12.054 1.00 57.56 78 GLY A O 1
ATOM 609 N N . PHE A 1 79 ? 20.713 10.556 -10.882 1.00 59.38 79 PHE A N 1
ATOM 610 C CA . PHE A 1 79 ? 20.267 11.728 -11.633 1.00 59.38 79 PHE A CA 1
ATOM 611 C C . PHE A 1 79 ? 20.344 12.976 -10.748 1.00 59.38 79 PHE A C 1
ATOM 613 O O . PHE A 1 79 ? 19.769 13.003 -9.663 1.00 59.38 79 PHE A O 1
ATOM 620 N N . ASN A 1 80 ? 21.072 14.002 -11.191 1.00 56.19 80 ASN A N 1
ATOM 621 C CA . ASN A 1 80 ? 21.137 15.291 -10.506 1.00 56.19 80 ASN A CA 1
ATOM 622 C C . ASN A 1 80 ? 20.255 16.276 -11.293 1.00 56.19 80 ASN A C 1
ATOM 624 O O . ASN A 1 80 ? 20.661 16.680 -12.386 1.00 56.19 80 ASN A O 1
ATOM 628 N N . PRO A 1 81 ? 19.041 16.614 -10.822 1.00 54.69 81 PRO A N 1
ATOM 629 C CA . PRO A 1 81 ? 18.094 17.434 -11.570 1.00 54.69 81 PRO A CA 1
ATOM 630 C C . PRO A 1 81 ? 18.523 18.907 -11.527 1.00 54.69 81 PRO A C 1
ATOM 632 O O . PRO A 1 81 ? 17.956 19.724 -10.811 1.00 54.69 81 PRO A O 1
ATOM 635 N N . THR A 1 82 ? 19.570 19.265 -12.266 1.00 46.19 82 THR A N 1
ATOM 636 C CA . THR A 1 82 ? 20.045 20.653 -12.383 1.00 46.19 82 THR A CA 1
ATOM 637 C C . THR A 1 82 ? 19.446 21.396 -13.569 1.00 46.19 82 THR A C 1
ATOM 639 O O . THR A 1 82 ? 19.790 22.553 -13.802 1.00 46.19 82 THR A O 1
ATOM 642 N N . ILE A 1 83 ? 18.535 20.780 -14.319 1.00 47.06 83 ILE A N 1
ATOM 643 C CA . ILE A 1 83 ? 17.943 21.392 -15.505 1.00 47.06 83 ILE A CA 1
ATOM 644 C C . ILE A 1 83 ? 16.430 21.281 -15.399 1.00 47.06 83 ILE A C 1
ATOM 646 O O . ILE A 1 83 ? 15.896 20.235 -15.044 1.00 47.06 83 ILE A O 1
ATOM 650 N N . THR A 1 84 ? 15.777 22.402 -15.694 1.00 43.84 84 THR A N 1
ATOM 651 C CA . THR A 1 84 ? 14.341 22.673 -15.856 1.00 43.84 84 THR A CA 1
ATOM 652 C C . THR A 1 84 ? 13.665 21.792 -16.916 1.00 43.84 84 THR A C 1
ATOM 654 O O . THR A 1 84 ? 12.878 22.276 -17.730 1.00 43.84 84 THR A O 1
ATOM 657 N N . ASP A 1 85 ? 13.982 20.503 -16.948 1.00 48.12 85 ASP A N 1
ATOM 658 C CA . ASP A 1 85 ? 13.214 19.529 -17.691 1.00 48.12 85 ASP A CA 1
ATOM 659 C C . ASP A 1 85 ? 11.880 19.412 -16.972 1.00 48.12 85 ASP A C 1
ATOM 661 O O . ASP A 1 85 ? 11.774 18.980 -15.825 1.00 48.12 85 ASP A O 1
ATOM 665 N N . THR A 1 86 ? 10.854 19.922 -17.642 1.00 45.81 86 THR A N 1
ATOM 666 C CA . THR A 1 86 ? 9.471 19.847 -17.200 1.00 45.81 86 THR A CA 1
ATOM 667 C C . THR A 1 86 ? 9.057 18.382 -17.238 1.00 45.81 86 THR A C 1
ATOM 669 O O . THR A 1 86 ? 8.494 17.893 -18.217 1.00 45.81 86 THR A O 1
ATOM 672 N N . PHE A 1 87 ? 9.369 17.662 -16.160 1.00 54.12 87 PHE A N 1
ATOM 673 C CA . PHE A 1 87 ? 8.799 16.359 -15.876 1.00 54.12 87 PHE A CA 1
ATOM 674 C C . PHE A 1 87 ? 7.286 16.534 -15.871 1.00 54.12 87 PHE A C 1
ATOM 676 O O . PHE A 1 87 ? 6.698 17.104 -14.952 1.00 54.12 87 PHE A O 1
ATOM 683 N N . THR A 1 88 ? 6.642 16.091 -16.947 1.00 53.69 88 THR A N 1
ATOM 684 C CA . THR A 1 88 ? 5.191 15.963 -16.977 1.00 53.69 88 THR A CA 1
ATOM 685 C C . THR A 1 88 ? 4.878 14.755 -16.110 1.00 53.69 88 THR A C 1
ATOM 687 O O . THR A 1 88 ? 4.867 13.623 -16.587 1.00 53.69 88 THR A O 1
ATOM 690 N N . MET A 1 89 ? 4.731 14.999 -14.806 1.00 55.38 89 MET A N 1
ATOM 691 C CA . MET A 1 89 ? 4.356 13.978 -13.839 1.00 55.38 89 MET A CA 1
ATOM 692 C C . MET A 1 89 ? 2.948 13.511 -14.182 1.00 55.38 89 MET A C 1
ATOM 694 O O . MET A 1 89 ? 1.959 14.202 -13.936 1.00 55.38 89 MET A O 1
ATOM 698 N N . ALA A 1 90 ? 2.858 12.346 -14.812 1.00 68.12 90 ALA A N 1
ATOM 699 C CA . ALA A 1 90 ? 1.595 11.649 -14.881 1.00 68.12 90 ALA A CA 1
ATOM 700 C C . ALA A 1 90 ? 1.243 11.218 -13.448 1.00 68.12 90 ALA A C 1
ATOM 702 O O . ALA A 1 90 ? 2.089 10.729 -12.705 1.00 68.12 90 ALA A O 1
ATOM 703 N N . HIS A 1 91 ? 0.009 11.471 -13.023 1.00 78.62 91 HIS A N 1
ATOM 704 C CA . HIS A 1 91 ? -0.377 11.166 -11.652 1.00 78.62 91 HIS A CA 1
ATOM 705 C C . HIS A 1 91 ? -0.599 9.660 -11.470 1.00 78.62 91 HIS A C 1
ATOM 707 O O . HIS A 1 91 ? -1.166 9.020 -12.364 1.00 78.62 91 HIS A O 1
ATOM 713 N N . PRO A 1 92 ? -0.217 9.098 -10.310 1.00 85.31 92 PRO A N 1
ATOM 714 C CA . PRO A 1 92 ? -0.568 7.735 -9.955 1.00 85.31 92 PRO A CA 1
ATOM 715 C C . PRO A 1 92 ? -2.079 7.508 -10.028 1.00 85.31 92 PRO A C 1
ATOM 717 O O . PRO A 1 92 ? -2.881 8.368 -9.653 1.00 85.31 92 PRO A O 1
ATOM 720 N N . PHE A 1 93 ? -2.469 6.327 -10.491 1.00 85.81 93 PHE A N 1
ATOM 721 C CA . PHE A 1 93 ? -3.858 5.969 -10.724 1.00 85.81 93 PHE A CA 1
ATOM 722 C C . PHE A 1 93 ? -4.231 4.708 -9.945 1.00 85.81 93 PHE A C 1
ATOM 724 O O . PHE A 1 93 ? -3.594 3.667 -10.087 1.00 85.81 93 PHE A O 1
ATOM 731 N N . THR A 1 94 ? -5.280 4.796 -9.125 1.00 86.44 94 THR A N 1
ATOM 732 C CA . THR A 1 94 ? -5.800 3.684 -8.315 1.00 86.44 94 THR A CA 1
ATOM 733 C C . THR A 1 94 ? -7.223 3.310 -8.734 1.00 86.44 94 THR A C 1
ATOM 735 O O . THR A 1 94 ? -8.070 4.178 -8.985 1.00 86.44 94 THR A O 1
ATOM 738 N N . TRP A 1 95 ? -7.512 2.010 -8.780 1.00 86.50 95 TRP A N 1
ATOM 739 C CA . TRP A 1 95 ? -8.849 1.445 -9.004 1.00 86.50 95 TRP A CA 1
ATOM 740 C C . TRP A 1 95 ? -9.085 0.266 -8.048 1.00 86.50 95 TRP A C 1
ATOM 742 O O . TRP A 1 95 ? -8.136 -0.276 -7.487 1.00 86.50 95 TRP A O 1
ATOM 752 N N . GLY A 1 96 ? -10.338 -0.117 -7.788 1.00 83.00 96 GLY A N 1
ATOM 753 C CA . GLY A 1 96 ? -10.648 -1.203 -6.850 1.00 83.00 96 GLY A CA 1
ATOM 754 C C . GLY A 1 96 ? -12.029 -1.150 -6.222 1.00 83.00 96 GLY A C 1
ATOM 755 O O . GLY A 1 96 ? -12.987 -0.755 -6.867 1.00 83.00 96 GLY A O 1
ATOM 756 N N . SER A 1 97 ? -12.190 -1.629 -4.992 1.00 68.69 97 SER A N 1
ATOM 757 C CA . SER A 1 97 ? -13.492 -1.602 -4.315 1.00 68.69 97 SER A CA 1
ATOM 758 C C . SER A 1 97 ? -13.900 -0.169 -3.971 1.00 68.69 97 SER A C 1
ATOM 760 O O . SER A 1 97 ? -13.069 0.589 -3.481 1.00 68.69 97 SER A O 1
ATOM 762 N N . ARG A 1 98 ? -15.181 0.183 -4.159 1.00 69.75 98 ARG A N 1
ATOM 763 C CA . ARG A 1 98 ? -15.766 1.443 -3.664 1.00 69.75 98 ARG A CA 1
ATOM 764 C C . ARG A 1 98 ? -15.940 1.383 -2.150 1.00 69.75 98 ARG A C 1
ATOM 766 O O . ARG A 1 98 ? -17.052 1.238 -1.652 1.00 69.75 98 ARG A O 1
ATOM 773 N N . ASP A 1 99 ? -14.828 1.429 -1.446 1.00 69.75 99 ASP A N 1
ATOM 774 C CA . ASP A 1 99 ? -14.807 1.466 0.002 1.00 69.75 99 ASP A CA 1
ATOM 775 C C . ASP A 1 99 ? -14.554 2.893 0.480 1.00 69.75 99 ASP A C 1
ATOM 777 O O . ASP A 1 99 ? -13.798 3.635 -0.147 1.00 69.75 99 ASP A O 1
ATOM 781 N N . ILE A 1 100 ? -15.171 3.271 1.595 1.00 63.75 100 ILE A N 1
ATOM 782 C CA . ILE A 1 100 ? -14.902 4.554 2.241 1.00 63.75 100 ILE A CA 1
ATOM 783 C C . ILE A 1 100 ? -13.458 4.631 2.748 1.00 63.75 100 ILE A C 1
ATOM 785 O O . ILE A 1 100 ? -12.869 5.707 2.744 1.00 63.75 100 ILE A O 1
ATOM 789 N N . GLU A 1 101 ? -12.871 3.491 3.121 1.00 65.94 101 GLU A N 1
ATOM 790 C CA . GLU A 1 101 ? -11.479 3.406 3.571 1.00 65.94 101 GLU A CA 1
ATOM 791 C C . GLU A 1 101 ? -10.478 3.496 2.408 1.00 65.94 101 GLU A C 1
ATOM 793 O O . GLU A 1 101 ? -9.308 3.792 2.623 1.00 65.94 101 GLU A O 1
ATOM 798 N N . ALA A 1 102 ? -10.925 3.266 1.169 1.00 66.56 102 ALA A N 1
ATOM 799 C CA . ALA A 1 102 ? -10.075 3.226 -0.016 1.00 66.56 102 ALA A CA 1
ATOM 800 C C . ALA A 1 102 ? -10.773 3.912 -1.204 1.00 66.56 102 ALA A C 1
ATOM 802 O O . ALA A 1 102 ? -11.358 3.231 -2.054 1.00 66.56 102 ALA A O 1
ATOM 803 N N . PRO A 1 103 ? -10.737 5.256 -1.298 1.00 66.69 103 PRO A N 1
ATOM 804 C CA . PRO A 1 103 ? -11.340 5.961 -2.418 1.00 66.69 103 PRO A CA 1
ATOM 805 C C . PRO A 1 103 ? -10.607 5.611 -3.721 1.00 66.69 103 PRO A C 1
ATOM 807 O O . PRO A 1 103 ? -9.438 5.942 -3.921 1.00 66.69 103 PRO A O 1
ATOM 810 N N . VAL A 1 104 ? -11.319 4.945 -4.628 1.00 69.69 104 VAL A N 1
ATOM 811 C CA . VAL A 1 104 ? -10.808 4.475 -5.924 1.00 69.69 104 VAL A CA 1
ATOM 812 C C . VAL A 1 104 ? -11.422 5.252 -7.083 1.00 69.69 104 VAL A C 1
ATOM 814 O O . VAL A 1 104 ? -12.559 5.718 -7.004 1.00 69.69 104 VAL A O 1
ATOM 817 N N . SER A 1 105 ? -10.687 5.364 -8.192 1.00 67.19 105 SER A N 1
ATOM 818 C CA . SER A 1 105 ? -11.182 6.045 -9.396 1.00 67.19 105 SER A CA 1
ATOM 819 C C . SER A 1 105 ? -12.217 5.205 -10.156 1.00 67.19 105 SER A C 1
ATOM 821 O O . SER A 1 105 ? -13.146 5.757 -10.738 1.00 67.19 105 SER A O 1
ATOM 823 N N . PHE A 1 106 ? -12.086 3.872 -10.124 1.00 66.62 106 PHE A N 1
ATOM 824 C CA . PHE A 1 106 ? -12.981 2.917 -10.791 1.00 66.62 106 PHE A CA 1
ATOM 825 C C . PHE A 1 106 ? -13.203 1.662 -9.947 1.00 66.62 106 PHE A C 1
ATOM 827 O O . PHE A 1 106 ? -12.391 1.348 -9.079 1.00 66.62 106 PHE A O 1
ATOM 834 N N . ALA A 1 107 ? -14.309 0.957 -10.207 1.00 68.06 107 ALA A N 1
ATOM 835 C CA . ALA A 1 107 ? -14.724 -0.215 -9.446 1.00 68.06 107 ALA A CA 1
ATOM 836 C C . ALA A 1 107 ? -14.218 -1.533 -10.070 1.00 68.06 107 ALA A C 1
ATOM 838 O O . ALA A 1 107 ? -14.665 -1.856 -11.161 1.00 68.06 107 ALA A O 1
ATOM 839 N N . TYR A 1 108 ? -13.387 -2.280 -9.327 1.00 65.88 108 TYR A N 1
ATOM 840 C CA . TYR A 1 108 ? -13.001 -3.703 -9.485 1.00 65.88 108 TYR A CA 1
ATOM 841 C C . TYR A 1 108 ? -12.363 -4.172 -10.825 1.00 65.88 108 TYR A C 1
ATOM 843 O O . TYR A 1 108 ? -12.840 -3.795 -11.893 1.00 65.88 108 TYR A O 1
ATOM 851 N N . PRO A 1 109 ? -11.356 -5.084 -10.809 1.00 73.62 109 PRO A N 1
ATOM 852 C CA . PRO A 1 109 ? -10.546 -5.553 -9.665 1.00 73.62 109 PRO A CA 1
ATOM 853 C C . PRO A 1 109 ? -9.628 -4.446 -9.119 1.00 73.62 109 PRO A C 1
ATOM 855 O O . PRO A 1 109 ? -9.467 -3.431 -9.770 1.00 73.62 109 PRO A O 1
ATOM 858 N N . SER A 1 110 ? -9.068 -4.575 -7.914 1.00 85.75 110 SER A N 1
ATOM 859 C CA . SER A 1 110 ? -8.190 -3.552 -7.312 1.00 85.75 110 SER A CA 1
ATOM 860 C C . SER A 1 110 ? -6.792 -3.527 -7.914 1.00 85.75 110 SER A C 1
ATOM 862 O O . SER A 1 110 ? -6.177 -4.572 -8.127 1.00 85.75 110 SER A O 1
ATOM 864 N N . GLY A 1 111 ? -6.267 -2.326 -8.133 1.00 89.38 111 GLY A N 1
ATOM 865 C CA . GLY A 1 111 ? -4.927 -2.138 -8.656 1.00 89.38 111 GLY A CA 1
ATOM 866 C C . GLY A 1 111 ? -4.409 -0.710 -8.549 1.00 89.38 111 GLY A C 1
ATOM 867 O O . GLY A 1 111 ? -5.120 0.231 -8.176 1.00 89.38 111 GLY A O 1
ATOM 868 N N . LEU A 1 112 ? -3.125 -0.588 -8.855 1.00 90.50 112 LEU A N 1
ATOM 869 C CA . LEU A 1 112 ? -2.360 0.649 -8.838 1.00 90.50 112 LEU A CA 1
ATOM 870 C C . LEU A 1 112 ? -1.501 0.717 -10.097 1.00 90.50 112 LEU A C 1
ATOM 872 O O . LEU A 1 112 ? -0.807 -0.240 -10.427 1.00 90.50 112 LEU A O 1
ATOM 876 N N . LEU A 1 113 ? -1.504 1.873 -10.749 1.00 90.44 113 LEU A N 1
ATOM 877 C CA . LEU A 1 113 ? -0.636 2.202 -11.866 1.00 90.44 113 LEU A CA 1
ATOM 878 C C . LEU A 1 113 ? 0.162 3.453 -11.493 1.00 90.44 113 LEU A C 1
ATOM 880 O O . LEU A 1 113 ? -0.419 4.513 -11.258 1.00 90.44 113 LEU A O 1
ATOM 884 N N . ILE A 1 114 ? 1.483 3.327 -11.432 1.00 89.69 114 ILE A N 1
ATOM 885 C CA . ILE A 1 114 ? 2.407 4.438 -11.197 1.00 89.69 114 ILE A CA 1
ATOM 886 C C . ILE A 1 114 ? 3.176 4.670 -12.496 1.00 89.69 114 ILE A C 1
ATOM 888 O O . ILE A 1 114 ? 4.011 3.835 -12.855 1.00 89.69 114 ILE A O 1
ATOM 892 N N . PRO A 1 115 ? 2.885 5.748 -13.233 1.00 86.50 115 PRO A N 1
ATOM 893 C CA . PRO A 1 115 ? 3.660 6.090 -14.412 1.00 86.50 115 PRO A CA 1
ATOM 894 C C . PRO A 1 115 ? 5.062 6.525 -14.009 1.00 86.50 115 PRO A C 1
ATOM 896 O O . PRO A 1 115 ? 5.221 7.335 -13.106 1.00 86.50 115 PRO A O 1
ATOM 899 N N . LEU A 1 116 ? 6.071 5.977 -14.682 1.00 83.94 116 LEU A N 1
ATOM 900 C CA . LEU A 1 116 ? 7.449 6.392 -14.488 1.00 83.94 116 LEU A CA 1
ATOM 901 C C . LEU A 1 116 ? 7.719 7.692 -15.260 1.00 83.94 116 LEU A C 1
ATOM 903 O O . LEU A 1 116 ? 7.143 7.923 -16.333 1.00 83.94 116 LEU A O 1
ATOM 907 N N . PRO A 1 117 ? 8.628 8.529 -14.751 1.00 75.06 117 PRO A N 1
ATOM 908 C CA . PRO A 1 117 ? 8.999 9.780 -15.388 1.00 75.06 117 PRO A CA 1
ATOM 909 C C . PRO A 1 117 ? 9.637 9.527 -16.759 1.00 75.06 117 PRO A C 1
ATOM 911 O O . PRO A 1 117 ? 10.384 8.567 -16.963 1.00 75.06 117 PRO A O 1
ATOM 914 N N . ARG A 1 118 ? 9.362 10.415 -17.723 1.00 71.31 118 ARG A N 1
ATOM 915 C CA . ARG A 1 118 ? 10.049 10.380 -19.019 1.00 71.31 118 ARG A CA 1
ATOM 916 C C . ARG A 1 118 ? 11.490 10.834 -18.845 1.00 71.31 118 ARG A C 1
ATOM 918 O O . ARG A 1 118 ? 11.740 11.949 -18.398 1.00 71.31 118 ARG A O 1
ATOM 925 N N . PHE A 1 119 ? 12.423 10.005 -19.290 1.00 64.44 119 PHE A N 1
ATOM 926 C CA . PHE A 1 119 ? 13.822 10.393 -19.393 1.00 64.44 119 PHE A CA 1
ATOM 927 C C . PHE A 1 119 ? 14.007 11.249 -20.651 1.00 64.44 119 PHE A C 1
ATOM 929 O O . PHE A 1 119 ? 13.911 10.769 -21.781 1.00 64.44 119 PHE A O 1
ATOM 936 N N . THR A 1 120 ? 14.214 12.550 -20.471 1.00 57.12 120 THR A N 1
ATOM 937 C CA . THR A 1 120 ? 14.529 13.488 -21.557 1.00 57.12 120 THR A CA 1
ATOM 938 C C . THR A 1 120 ? 15.934 13.237 -22.116 1.00 57.12 120 THR A C 1
ATOM 940 O O . THR A 1 120 ? 16.732 12.476 -21.569 1.00 57.12 120 THR A O 1
ATOM 943 N N . TYR A 1 121 ? 16.261 13.897 -23.232 1.00 49.78 121 TYR A N 1
ATOM 944 C CA . TYR A 1 121 ? 17.553 13.795 -23.926 1.00 49.78 121 TYR A CA 1
ATOM 945 C C . TYR A 1 121 ? 18.784 13.992 -23.014 1.00 49.78 121 TYR A C 1
ATOM 947 O O . TYR A 1 121 ? 19.835 13.429 -23.306 1.00 49.78 121 TYR A O 1
ATOM 955 N N . ALA A 1 122 ? 18.672 14.741 -21.911 1.00 50.28 122 ALA A N 1
ATOM 956 C CA . ALA A 1 122 ? 19.771 14.953 -20.964 1.00 50.28 122 ALA A CA 1
ATOM 957 C C . ALA A 1 122 ? 20.148 13.680 -20.178 1.00 50.28 122 ALA A C 1
ATOM 959 O O . ALA A 1 122 ? 21.310 13.492 -19.825 1.00 50.28 122 ALA A O 1
ATOM 960 N N . ALA A 1 123 ? 19.199 12.761 -19.970 1.00 51.53 123 ALA A N 1
ATOM 961 C CA . ALA A 1 123 ? 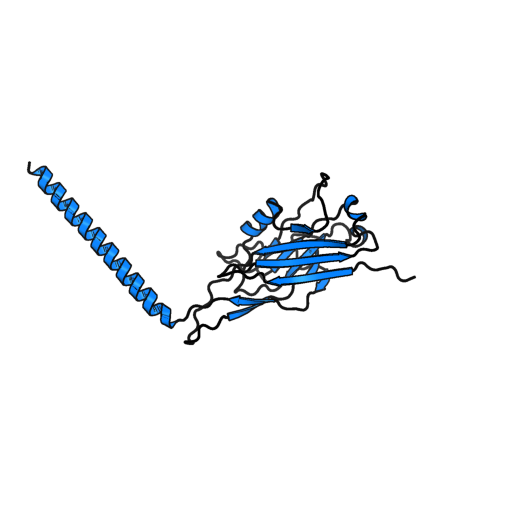19.436 11.477 -19.311 1.00 51.53 123 ALA A CA 1
ATOM 962 C C . ALA A 1 123 ? 20.148 10.447 -20.214 1.00 51.53 123 ALA A C 1
ATOM 964 O O . ALA A 1 123 ? 20.590 9.412 -19.723 1.00 51.53 123 ALA A O 1
ATOM 965 N N . ARG A 1 124 ? 20.323 10.734 -21.517 1.00 55.47 124 ARG A N 1
ATOM 966 C CA . ARG A 1 124 ? 20.991 9.843 -22.493 1.00 55.47 124 ARG A CA 1
ATOM 967 C C . ARG A 1 124 ? 22.450 9.528 -22.171 1.00 55.47 124 ARG A C 1
ATOM 969 O O . ARG A 1 124 ? 22.996 8.582 -22.723 1.00 55.47 124 ARG A O 1
ATOM 976 N N . GLN A 1 125 ? 23.101 10.321 -21.320 1.00 56.34 125 GLN A N 1
ATOM 977 C CA . GLN A 1 125 ? 24.490 10.070 -20.921 1.00 56.34 125 GLN A CA 1
ATOM 978 C C . GLN A 1 125 ? 24.623 9.099 -19.742 1.00 56.34 125 GLN A C 1
ATOM 980 O O . GLN A 1 125 ? 25.743 8.747 -19.374 1.00 56.34 125 GLN A O 1
ATOM 985 N N . ILE A 1 126 ? 23.513 8.653 -19.147 1.00 61.97 126 ILE A N 1
ATOM 986 C CA . ILE A 1 126 ? 23.531 7.744 -18.003 1.00 61.97 126 ILE A CA 1
ATOM 987 C C . ILE A 1 126 ? 23.171 6.344 -18.502 1.00 61.97 126 ILE A C 1
ATOM 989 O O . ILE A 1 126 ? 22.026 6.067 -18.838 1.00 61.97 126 ILE A O 1
ATOM 993 N N . SER A 1 127 ? 24.161 5.451 -18.539 1.00 67.62 127 SER A N 1
ATOM 994 C CA . SER A 1 127 ? 23.990 4.063 -18.995 1.00 67.62 127 SER A CA 1
ATOM 995 C C . SER A 1 127 ? 23.138 3.204 -18.056 1.00 67.62 127 SER A C 1
ATOM 997 O O . SER A 1 127 ? 22.611 2.176 -18.475 1.00 67.62 127 SER A O 1
ATOM 999 N N . ASN A 1 128 ? 22.988 3.623 -16.794 1.00 74.50 128 ASN A N 1
ATOM 1000 C CA . ASN A 1 128 ? 22.199 2.928 -15.781 1.00 74.50 128 ASN A CA 1
ATOM 1001 C C . ASN A 1 128 ? 21.428 3.933 -14.924 1.00 74.50 128 ASN A C 1
ATOM 1003 O O . ASN A 1 128 ? 22.023 4.628 -14.096 1.00 74.50 128 ASN A O 1
ATOM 1007 N N . VAL A 1 129 ? 20.112 3.992 -15.104 1.00 77.25 129 VAL A N 1
ATOM 1008 C CA . VAL A 1 129 ? 19.224 4.826 -14.288 1.00 77.25 129 VAL A CA 1
ATOM 1009 C C . VAL A 1 129 ? 18.420 3.928 -13.358 1.00 77.25 129 VAL A C 1
ATOM 1011 O O . VAL A 1 129 ? 17.848 2.932 -13.799 1.00 77.25 129 VAL A O 1
ATOM 1014 N N . ALA A 1 130 ? 18.375 4.282 -12.074 1.00 83.62 130 ALA A N 1
ATOM 1015 C CA . ALA A 1 130 ? 17.551 3.604 -11.084 1.00 83.62 130 ALA A CA 1
ATOM 1016 C C . ALA A 1 130 ? 16.506 4.574 -10.524 1.00 83.62 130 ALA A C 1
ATOM 1018 O O . ALA A 1 130 ? 16.849 5.619 -9.961 1.00 83.62 130 ALA A O 1
ATOM 1019 N N . VAL A 1 131 ? 15.232 4.217 -10.677 1.00 85.38 131 VAL A N 1
ATOM 1020 C CA . VAL A 1 131 ? 14.110 4.924 -10.051 1.00 85.38 131 VAL A CA 1
ATOM 1021 C C . VAL A 1 131 ? 13.705 4.154 -8.808 1.00 85.38 131 VAL A C 1
ATOM 1023 O O . VAL A 1 131 ? 13.347 2.981 -8.901 1.00 85.38 131 VAL A O 1
ATOM 1026 N N . GLU A 1 132 ? 13.769 4.804 -7.653 1.00 89.06 132 GLU A N 1
ATOM 1027 C CA . GLU A 1 132 ? 13.283 4.253 -6.393 1.00 89.06 132 GLU A CA 1
ATOM 1028 C C . GLU A 1 132 ? 11.919 4.851 -6.066 1.00 89.06 132 GLU A C 1
ATOM 1030 O O . GLU A 1 132 ? 11.747 6.071 -6.043 1.00 89.06 132 GLU A O 1
ATOM 1035 N N . LEU A 1 133 ? 10.949 3.972 -5.836 1.00 89.50 133 LEU A N 1
ATOM 1036 C CA . LEU A 1 133 ? 9.575 4.309 -5.507 1.00 89.50 133 LEU A CA 1
ATOM 1037 C C . LEU A 1 133 ? 9.252 3.804 -4.105 1.00 89.50 133 LEU A C 1
ATOM 1039 O O . LEU A 1 133 ? 9.355 2.604 -3.837 1.00 89.50 133 LEU A O 1
ATOM 1043 N N . GLU A 1 134 ? 8.803 4.704 -3.232 1.00 90.75 134 GLU A N 1
ATOM 1044 C CA . GLU A 1 134 ? 8.276 4.342 -1.915 1.00 90.75 134 GLU A CA 1
ATOM 1045 C C . GLU A 1 134 ? 6.744 4.383 -1.939 1.00 90.75 134 GLU A C 1
ATOM 1047 O O . GLU A 1 134 ? 6.128 5.447 -1.973 1.00 90.75 134 GLU A O 1
ATOM 1052 N N . ILE A 1 135 ? 6.113 3.209 -1.922 1.00 91.25 135 ILE A N 1
ATOM 1053 C CA . ILE A 1 135 ? 4.660 3.076 -2.046 1.00 91.25 135 ILE A CA 1
ATOM 1054 C C . ILE A 1 135 ? 4.064 2.792 -0.661 1.00 91.25 135 ILE A C 1
ATOM 1056 O O . ILE A 1 135 ? 4.337 1.729 -0.086 1.00 91.25 135 ILE A O 1
ATOM 1060 N N . PRO A 1 136 ? 3.247 3.707 -0.103 1.00 91.69 136 PRO A N 1
ATOM 1061 C CA . PRO A 1 136 ? 2.571 3.474 1.162 1.00 91.69 136 PRO A CA 1
ATOM 1062 C C . PRO A 1 136 ? 1.356 2.569 0.949 1.00 91.69 136 PRO A C 1
ATOM 1064 O O . PRO A 1 136 ? 0.381 2.944 0.294 1.00 91.69 136 PRO A O 1
ATOM 1067 N N . PHE A 1 137 ? 1.402 1.377 1.535 1.00 91.44 137 PHE A N 1
ATOM 1068 C CA . PHE A 1 137 ? 0.236 0.516 1.661 1.00 91.44 137 PHE A CA 1
ATOM 1069 C C . PHE A 1 137 ? -0.339 0.638 3.069 1.00 91.44 137 PHE A C 1
ATOM 1071 O O . PHE A 1 137 ? 0.367 0.873 4.050 1.00 91.44 137 PHE A O 1
ATOM 1078 N N . HIS A 1 138 ? -1.643 0.432 3.162 1.00 91.38 138 HIS A N 1
ATOM 1079 C CA . HIS A 1 138 ? -2.388 0.414 4.408 1.00 91.38 138 HIS A CA 1
ATOM 1080 C C . HIS A 1 138 ? -3.033 -0.954 4.568 1.00 91.38 138 HIS A C 1
ATOM 1082 O O . HIS A 1 138 ? -3.681 -1.468 3.655 1.00 91.38 138 HIS A O 1
ATOM 1088 N N . LEU A 1 139 ? -2.823 -1.561 5.728 1.00 90.62 139 LEU A N 1
ATOM 1089 C CA . LEU A 1 139 ? -3.505 -2.774 6.141 1.00 90.62 139 LEU A CA 1
ATOM 1090 C C . LEU A 1 139 ? -4.861 -2.392 6.717 1.00 90.62 139 LEU A C 1
ATOM 1092 O O . LEU A 1 139 ? -4.956 -1.548 7.608 1.00 90.62 139 LEU A O 1
ATOM 1096 N N . ARG A 1 140 ? -5.908 -3.056 6.240 1.00 88.00 140 ARG A N 1
ATOM 1097 C CA . ARG A 1 140 ? -7.216 -2.975 6.882 1.00 88.00 140 ARG A CA 1
ATOM 1098 C C . ARG A 1 140 ? -7.189 -3.663 8.231 1.00 88.00 140 ARG A C 1
ATOM 1100 O O . ARG A 1 140 ? -6.417 -4.599 8.446 1.00 88.00 140 ARG A O 1
ATOM 1107 N N . TYR A 1 141 ? -8.101 -3.247 9.102 1.00 83.88 141 TYR A N 1
ATOM 1108 C CA . TYR A 1 141 ? -8.390 -4.003 10.309 1.00 83.88 141 TYR A CA 1
ATOM 1109 C C . TYR A 1 141 ? -8.875 -5.396 9.919 1.00 83.88 141 TYR A C 1
ATOM 1111 O O . TYR A 1 141 ? -9.934 -5.577 9.319 1.00 83.88 141 TYR A O 1
ATOM 1119 N N . LEU A 1 142 ? -8.040 -6.381 10.221 1.00 84.00 142 LEU A N 1
ATOM 1120 C CA . LEU A 1 142 ? -8.348 -7.779 9.990 1.00 84.00 142 LEU A CA 1
ATOM 1121 C C . LEU A 1 142 ? -9.285 -8.274 11.087 1.00 84.00 142 LEU A C 1
ATOM 1123 O O . LEU A 1 142 ? -9.188 -7.850 12.242 1.00 84.00 142 LEU A O 1
ATOM 1127 N N . ASN A 1 143 ? -10.159 -9.214 10.732 1.00 83.06 143 ASN A N 1
ATOM 1128 C CA . ASN A 1 143 ? -11.003 -9.871 11.719 1.00 83.06 143 ASN A CA 1
ATOM 1129 C C . ASN A 1 143 ? -10.129 -10.558 12.780 1.00 83.06 143 ASN A C 1
ATOM 1131 O O . ASN A 1 143 ? -9.119 -11.180 12.429 1.00 83.06 143 ASN A O 1
ATOM 1135 N N . PRO A 1 144 ? -10.498 -10.459 14.067 1.00 81.75 144 PRO A N 1
ATOM 1136 C CA . PRO A 1 144 ? -9.748 -11.116 15.120 1.00 81.75 144 PRO A CA 1
ATOM 1137 C C . PRO A 1 144 ? -9.802 -12.635 14.945 1.00 81.75 144 PRO A C 1
ATOM 1139 O O . PRO A 1 144 ? -10.827 -13.197 14.553 1.00 81.75 144 PRO A O 1
ATOM 1142 N N . HIS A 1 145 ? -8.695 -13.306 15.252 1.00 80.31 145 HIS A N 1
ATOM 1143 C CA . HIS A 1 145 ? -8.633 -14.762 15.213 1.00 80.31 145 HIS A CA 1
ATOM 1144 C C . HIS A 1 145 ? -9.197 -15.373 16.504 1.00 80.31 145 HIS A C 1
ATOM 1146 O O . HIS A 1 145 ? -9.011 -14.846 17.603 1.00 80.31 145 HIS A O 1
ATOM 1152 N N . LEU A 1 146 ? -9.860 -16.525 16.353 1.00 78.25 146 LEU A N 1
ATOM 1153 C CA . LEU A 1 146 ? -10.352 -17.365 17.456 1.00 78.25 146 LEU A CA 1
ATOM 1154 C C . LEU A 1 146 ? -9.217 -18.075 18.216 1.00 78.25 146 LEU A C 1
ATOM 1156 O O . LEU A 1 146 ? -9.413 -18.509 19.348 1.00 78.25 146 LEU A O 1
ATOM 1160 N N . SER A 1 147 ? -8.046 -18.228 17.589 1.00 74.94 147 SER A N 1
ATOM 1161 C CA . SER A 1 147 ? -6.890 -18.888 18.200 1.00 74.94 147 SER A CA 1
ATOM 1162 C C . SER A 1 147 ? -6.303 -18.035 19.323 1.00 74.94 147 SER A C 1
ATOM 1164 O O . SER A 1 147 ? -6.185 -16.822 19.186 1.00 74.94 147 SER A O 1
ATOM 1166 N N . SER A 1 148 ? -5.861 -18.674 20.407 1.00 65.81 148 SER A N 1
ATOM 1167 C CA . SER A 1 148 ? -5.123 -18.016 21.491 1.00 65.81 148 SER A CA 1
ATOM 1168 C C . SER A 1 148 ? -3.697 -17.607 21.092 1.00 65.81 148 SER A C 1
ATOM 1170 O O . SER A 1 148 ? -3.019 -16.924 21.860 1.00 65.81 148 SER A O 1
ATOM 1172 N N . SER A 1 149 ? -3.205 -18.047 19.927 1.00 71.75 149 SER A N 1
ATOM 1173 C CA . SER A 1 149 ? -1.909 -17.627 19.395 1.00 71.75 149 SER A CA 1
ATOM 1174 C C . SER A 1 149 ? -2.023 -16.261 18.717 1.00 71.75 149 SER A C 1
ATOM 1176 O O . SER A 1 149 ? -2.891 -16.028 17.877 1.00 71.75 149 SER A O 1
ATOM 1178 N N . ARG A 1 150 ? -1.102 -15.348 19.058 1.00 68.62 150 ARG A N 1
ATOM 1179 C CA . ARG A 1 150 ? -0.870 -14.101 18.308 1.00 68.62 150 ARG A CA 1
ATOM 1180 C C . ARG A 1 150 ? -0.178 -14.424 16.986 1.00 68.62 150 ARG A C 1
ATOM 1182 O O . ARG A 1 150 ? 0.993 -14.107 16.791 1.00 68.62 150 ARG A O 1
ATOM 1189 N N . GLU A 1 151 ? -0.874 -15.131 16.114 1.00 75.44 151 GLU A N 1
ATOM 1190 C CA . GLU A 1 151 ? -0.401 -15.377 14.762 1.00 75.44 151 GLU A CA 1
ATOM 1191 C C . GLU A 1 151 ? -0.612 -14.125 13.922 1.00 75.44 151 GLU A C 1
ATOM 1193 O O . GLU A 1 151 ? -1.651 -13.480 13.992 1.00 75.44 151 GLU A O 1
ATOM 1198 N N . SER A 1 152 ? 0.407 -13.750 13.157 1.00 79.75 152 SER A N 1
ATOM 1199 C CA . SER A 1 152 ? 0.265 -12.689 12.166 1.00 79.75 152 SER A CA 1
ATOM 1200 C C . SER A 1 152 ? -0.366 -13.275 10.911 1.00 79.75 152 SER A C 1
ATOM 1202 O O . SER A 1 152 ? 0.026 -14.353 10.455 1.00 79.75 152 SER A O 1
ATOM 1204 N N . LEU A 1 153 ? -1.340 -12.570 10.334 1.00 84.25 153 LEU A N 1
ATOM 1205 C CA . LEU A 1 153 ? -1.924 -13.004 9.072 1.00 84.25 153 LEU A CA 1
ATOM 1206 C C . LEU A 1 153 ? -0.930 -12.718 7.951 1.00 84.25 153 LEU A C 1
ATOM 1208 O O . LEU A 1 153 ? -0.525 -11.572 7.736 1.00 84.25 153 LEU A O 1
ATOM 1212 N N . LYS A 1 154 ? -0.570 -13.763 7.209 1.00 88.88 154 LYS A N 1
ATOM 1213 C CA . LYS A 1 154 ? 0.256 -13.637 6.014 1.00 88.88 154 LYS A CA 1
ATOM 1214 C C . LYS A 1 154 ? -0.609 -13.212 4.831 1.00 88.88 154 LYS A C 1
ATOM 1216 O O . LYS A 1 154 ? -1.430 -13.984 4.341 1.00 88.88 154 LYS A O 1
ATOM 1221 N N . ILE A 1 155 ? -0.393 -11.995 4.356 1.00 89.75 155 ILE A N 1
ATOM 1222 C CA . ILE A 1 155 ? -1.044 -11.427 3.178 1.00 89.75 155 ILE A CA 1
ATOM 1223 C C . ILE A 1 155 ? -0.055 -11.494 2.018 1.00 89.75 155 ILE A C 1
ATOM 1225 O O . ILE A 1 155 ? 1.067 -11.006 2.131 1.00 89.75 155 ILE A O 1
ATOM 1229 N N . SER A 1 156 ? -0.466 -12.099 0.907 1.00 91.88 156 SER A N 1
ATOM 1230 C CA . SER A 1 156 ? 0.351 -12.204 -0.303 1.00 91.88 156 SER A CA 1
ATOM 1231 C C . SER A 1 156 ? -0.099 -11.160 -1.320 1.00 91.88 156 SER A C 1
ATOM 1233 O O . SER A 1 156 ? -1.216 -11.235 -1.828 1.00 91.88 156 SER A O 1
ATOM 1235 N N . LEU A 1 157 ? 0.772 -10.204 -1.627 1.00 90.38 157 LEU A N 1
ATOM 1236 C CA . LEU A 1 157 ? 0.595 -9.236 -2.704 1.00 90.38 157 LEU A CA 1
ATOM 1237 C C . LEU A 1 157 ? 1.288 -9.768 -3.971 1.00 90.38 157 LEU A C 1
ATOM 1239 O O . LEU A 1 157 ? 2.462 -10.148 -3.889 1.00 90.38 157 LEU A O 1
ATOM 1243 N N . PRO A 1 158 ? 0.614 -9.815 -5.134 1.00 90.56 158 PRO A N 1
ATOM 1244 C CA . PRO A 1 158 ? 1.273 -10.138 -6.396 1.00 90.56 158 PRO A CA 1
ATOM 1245 C C . PRO A 1 158 ? 2.454 -9.201 -6.673 1.00 90.56 158 PRO A C 1
ATOM 1247 O O . PRO A 1 158 ? 2.429 -8.025 -6.307 1.00 90.56 158 PRO A O 1
ATOM 1250 N N . GLY A 1 159 ? 3.500 -9.728 -7.310 1.00 89.19 159 GLY A N 1
ATOM 1251 C CA . GLY A 1 159 ? 4.653 -8.919 -7.690 1.00 89.19 159 GLY A CA 1
ATOM 1252 C C . GLY A 1 159 ? 4.261 -7.812 -8.682 1.00 89.19 159 GLY A C 1
ATOM 1253 O O . GLY A 1 159 ? 3.362 -8.016 -9.505 1.00 89.19 159 GLY A O 1
ATOM 1254 N N . PRO A 1 160 ? 4.914 -6.638 -8.631 1.00 92.44 160 PRO A N 1
ATOM 1255 C CA . PRO A 1 160 ? 4.656 -5.574 -9.590 1.00 92.44 160 PRO A CA 1
ATOM 1256 C C . PRO A 1 160 ? 5.047 -5.992 -11.010 1.00 92.44 160 PRO A C 1
ATOM 1258 O O . PRO A 1 160 ? 5.968 -6.785 -11.223 1.00 92.44 160 PRO A O 1
ATOM 1261 N N . THR A 1 161 ? 4.368 -5.412 -11.991 1.00 91.25 161 THR A N 1
ATOM 1262 C CA . THR A 1 161 ? 4.644 -5.592 -13.417 1.00 91.25 161 THR A CA 1
ATOM 1263 C C . THR A 1 161 ? 5.013 -4.255 -14.034 1.00 91.25 161 THR A C 1
ATOM 1265 O O . THR A 1 161 ? 4.340 -3.255 -13.822 1.00 91.25 161 THR A O 1
ATOM 1268 N N . LEU A 1 162 ? 6.079 -4.222 -14.819 1.00 89.88 162 LEU A N 1
ATOM 1269 C CA . LEU A 1 162 ? 6.410 -3.091 -15.667 1.00 89.88 162 LEU A CA 1
ATOM 1270 C C . LEU A 1 162 ? 5.586 -3.195 -16.955 1.00 89.88 162 LEU A C 1
ATOM 1272 O O . LEU A 1 162 ? 5.630 -4.230 -17.623 1.00 89.88 162 LEU A O 1
ATOM 1276 N N . VAL A 1 163 ? 4.845 -2.153 -17.313 1.00 88.69 163 VAL A N 1
ATOM 1277 C CA . VAL A 1 163 ? 3.943 -2.140 -18.473 1.00 88.69 163 VAL A CA 1
ATOM 1278 C C . VAL A 1 163 ? 4.115 -0.879 -19.312 1.00 88.69 163 VAL A C 1
ATOM 1280 O O . VAL A 1 163 ? 4.520 0.168 -18.810 1.00 88.69 163 VAL A O 1
ATOM 1283 N N . TRP A 1 164 ? 3.738 -0.956 -20.587 1.00 85.31 164 TRP A N 1
ATOM 1284 C CA . TRP A 1 164 ? 3.487 0.235 -21.399 1.00 85.31 164 TRP A CA 1
ATOM 1285 C C . TRP A 1 164 ? 2.052 0.718 -21.179 1.00 85.31 164 TRP A C 1
ATOM 1287 O O . TRP A 1 164 ? 1.105 -0.017 -21.463 1.00 85.31 164 TRP A O 1
ATOM 1297 N N . SER A 1 165 ? 1.878 1.956 -20.716 1.00 81.88 165 SER A N 1
ATOM 1298 C CA . SER A 1 165 ? 0.568 2.599 -20.566 1.00 81.88 165 SER A CA 1
ATOM 1299 C C . SER A 1 165 ? 0.432 3.789 -21.515 1.00 81.88 165 SER A C 1
ATOM 1301 O O . SER A 1 165 ? 1.135 4.790 -21.374 1.00 81.88 165 SER A O 1
ATOM 1303 N N . CYS A 1 166 ? -0.480 3.685 -22.477 1.00 78.19 166 CYS A N 1
ATOM 1304 C CA . CYS A 1 166 ? -0.719 4.709 -23.504 1.00 78.19 166 CYS A CA 1
ATOM 1305 C C . CYS A 1 166 ? -1.853 5.670 -23.149 1.00 78.19 166 CYS A C 1
ATOM 1307 O O . CYS A 1 166 ? -1.939 6.769 -23.688 1.00 78.19 166 CYS A O 1
ATOM 1309 N N . ASN A 1 167 ? -2.707 5.251 -22.220 1.00 70.69 167 ASN A N 1
ATOM 1310 C CA . ASN A 1 167 ? -3.823 6.020 -21.718 1.00 70.69 167 ASN A CA 1
ATOM 1311 C C . ASN A 1 167 ? -3.911 5.798 -20.205 1.00 70.69 167 ASN A C 1
ATOM 1313 O O . ASN A 1 167 ? -4.142 4.680 -19.749 1.00 70.69 167 ASN A O 1
ATOM 1317 N N . THR A 1 168 ? -3.722 6.857 -19.422 1.00 62.84 168 THR A N 1
ATOM 1318 C CA . THR A 1 168 ? -3.768 6.797 -17.951 1.00 62.84 168 THR A CA 1
ATOM 1319 C C . THR A 1 168 ? -5.166 6.489 -17.411 1.00 62.84 168 THR A C 1
ATOM 1321 O O . THR A 1 168 ? -5.304 6.173 -16.234 1.00 62.84 168 THR A O 1
ATOM 1324 N N . SER A 1 169 ? -6.201 6.545 -18.258 1.00 61.38 169 SER A N 1
ATOM 1325 C CA . SER A 1 169 ? -7.588 6.266 -17.869 1.00 61.38 169 SER A CA 1
ATOM 1326 C C . SER A 1 169 ? -8.023 4.801 -18.027 1.00 61.38 169 SER A C 1
ATOM 1328 O O . SER A 1 169 ? -9.068 4.434 -17.493 1.00 61.38 169 SER A O 1
ATOM 1330 N N . ALA A 1 170 ? -7.241 3.953 -18.710 1.00 62.22 170 ALA A N 1
ATOM 1331 C CA . ALA A 1 170 ? -7.607 2.563 -19.000 1.00 62.22 170 ALA A CA 1
ATOM 1332 C C . ALA A 1 170 ? -6.418 1.596 -18.789 1.00 62.22 170 ALA A C 1
ATOM 1334 O O . ALA A 1 170 ? -5.749 1.217 -19.751 1.00 62.22 170 ALA A O 1
ATOM 1335 N N . PRO A 1 171 ? -6.145 1.156 -17.544 1.00 62.00 171 PRO A N 1
ATOM 1336 C CA . PRO A 1 171 ? -5.025 0.252 -17.242 1.00 62.00 171 PRO A CA 1
ATOM 1337 C C . PRO A 1 171 ? -5.142 -1.135 -17.909 1.00 62.00 171 PRO A C 1
ATOM 1339 O O . PRO A 1 171 ? -4.135 -1.820 -18.084 1.00 62.00 171 PRO A O 1
ATOM 1342 N N . LEU A 1 172 ? -6.353 -1.525 -18.328 1.00 60.75 172 LEU A N 1
ATOM 1343 C CA . LEU A 1 172 ? -6.680 -2.838 -18.903 1.00 60.75 172 LEU A CA 1
ATOM 1344 C C . LEU A 1 172 ? -6.095 -3.094 -20.306 1.00 60.75 172 LEU A C 1
ATOM 1346 O O . LEU A 1 172 ? -6.072 -4.239 -20.744 1.00 60.75 172 LEU A O 1
ATOM 1350 N N . GLU A 1 173 ? -5.619 -2.065 -21.012 1.00 64.38 173 GLU A N 1
ATOM 1351 C CA . GLU A 1 173 ? -5.009 -2.216 -22.348 1.00 64.38 173 GLU A CA 1
ATOM 1352 C C . GLU A 1 173 ? -3.472 -2.248 -22.314 1.00 64.38 173 GLU A C 1
ATOM 1354 O O . GLU A 1 173 ? -2.809 -2.208 -23.355 1.00 64.38 173 GLU A O 1
ATOM 1359 N N . SER A 1 174 ? -2.880 -2.297 -21.119 1.00 67.06 174 SER A N 1
ATOM 1360 C CA . SER A 1 174 ? -1.429 -2.250 -20.966 1.00 67.06 174 SER A CA 1
ATOM 1361 C C . SER A 1 174 ? -0.756 -3.561 -21.397 1.00 67.06 174 SER A C 1
ATOM 1363 O O . SER A 1 174 ? -1.268 -4.660 -21.183 1.00 67.06 174 SER A O 1
ATOM 1365 N N . ARG A 1 175 ? 0.406 -3.452 -22.057 1.00 72.25 175 ARG A N 1
ATOM 1366 C CA . ARG A 1 175 ? 1.213 -4.615 -22.469 1.00 72.25 175 ARG A CA 1
ATOM 1367 C C . ARG A 1 175 ? 2.347 -4.836 -21.465 1.00 72.25 175 ARG A C 1
ATOM 1369 O O . ARG A 1 175 ? 3.103 -3.885 -21.236 1.00 72.25 175 ARG A O 1
ATOM 1376 N N . PRO A 1 176 ? 2.504 -6.047 -20.897 1.00 77.00 176 PRO A N 1
ATOM 1377 C CA . PRO A 1 176 ? 3.576 -6.328 -19.953 1.00 77.00 176 PRO A CA 1
ATOM 1378 C C . PRO A 1 176 ? 4.938 -6.301 -20.645 1.00 77.00 176 PRO A C 1
ATOM 1380 O O . PRO A 1 176 ? 5.123 -6.876 -21.716 1.00 77.00 176 PRO A O 1
ATOM 1383 N N . ILE A 1 177 ? 5.885 -5.615 -20.011 1.00 78.81 177 ILE A N 1
ATOM 1384 C CA . ILE A 1 177 ? 7.299 -5.564 -20.385 1.00 78.81 177 ILE A CA 1
ATOM 1385 C C . ILE A 1 177 ? 8.041 -6.629 -19.578 1.00 78.81 177 ILE A C 1
ATOM 1387 O O . ILE A 1 177 ? 8.670 -7.513 -20.151 1.00 78.81 177 ILE A O 1
ATOM 1391 N N . ILE A 1 178 ? 7.927 -6.563 -18.246 1.00 80.06 178 ILE A N 1
ATOM 1392 C CA . ILE A 1 178 ? 8.499 -7.525 -17.297 1.00 80.06 178 ILE A CA 1
ATOM 1393 C C . ILE A 1 178 ? 7.551 -7.676 -16.112 1.00 80.06 178 ILE A C 1
ATOM 1395 O O . ILE A 1 178 ? 7.108 -6.684 -15.544 1.00 80.06 178 ILE A O 1
ATOM 1399 N N . THR A 1 179 ? 7.300 -8.910 -15.690 1.00 77.50 179 THR A N 1
ATOM 1400 C CA . THR A 1 179 ? 6.562 -9.218 -14.459 1.00 77.50 179 THR A CA 1
ATOM 1401 C C . THR A 1 179 ? 7.538 -9.684 -13.387 1.00 77.50 179 THR A C 1
ATOM 1403 O O . THR A 1 179 ? 8.324 -10.602 -13.630 1.00 77.50 179 THR A O 1
ATOM 1406 N N . SER A 1 180 ? 7.480 -9.095 -12.189 1.00 77.62 180 SER A N 1
ATOM 1407 C CA . SER A 1 180 ? 8.141 -9.689 -11.027 1.00 77.62 180 SER A CA 1
ATOM 1408 C C . SER A 1 180 ? 7.376 -10.944 -10.613 1.00 77.62 180 SER A C 1
ATOM 1410 O O . SER A 1 180 ? 6.201 -10.881 -10.255 1.00 77.62 180 SER A O 1
ATOM 1412 N N . SER A 1 181 ? 8.036 -12.100 -10.659 1.00 70.00 181 SER A N 1
ATOM 1413 C CA . SER A 1 181 ? 7.434 -13.381 -10.273 1.00 70.00 181 SER A CA 1
ATOM 1414 C C . SER A 1 181 ? 7.392 -13.604 -8.759 1.00 70.00 181 SER A C 1
ATOM 1416 O O . SER A 1 181 ? 6.838 -14.607 -8.310 1.00 70.00 181 SER A O 1
ATOM 1418 N N . ILE A 1 182 ? 7.977 -12.701 -7.964 1.00 82.38 182 ILE A N 1
ATOM 1419 C CA . ILE A 1 182 ? 8.131 -12.879 -6.519 1.00 82.38 182 ILE A CA 1
ATOM 1420 C C . ILE A 1 182 ? 6.971 -12.177 -5.800 1.00 82.38 182 ILE A C 1
ATOM 1422 O O . ILE A 1 182 ? 6.940 -10.944 -5.761 1.00 82.38 182 ILE A O 1
ATOM 1426 N N . PRO A 1 183 ? 6.017 -12.927 -5.213 1.00 84.94 183 PRO A N 1
ATOM 1427 C CA . PRO A 1 183 ? 4.961 -12.332 -4.412 1.00 84.94 183 PRO A CA 1
ATOM 1428 C C . PRO A 1 183 ? 5.544 -11.741 -3.131 1.00 84.94 183 PRO A C 1
ATOM 1430 O O . PRO A 1 183 ? 6.435 -12.317 -2.497 1.00 84.94 183 PRO A O 1
ATOM 1433 N N . ILE A 1 184 ? 5.000 -10.602 -2.721 1.00 86.56 184 ILE A N 1
ATOM 1434 C CA . ILE A 1 184 ? 5.451 -9.901 -1.529 1.00 86.56 184 ILE A CA 1
ATOM 1435 C C . ILE A 1 184 ? 4.548 -10.303 -0.373 1.00 86.56 184 ILE A C 1
ATOM 1437 O O . ILE A 1 184 ? 3.340 -10.075 -0.386 1.00 86.56 184 ILE A O 1
ATOM 1441 N N . ASN A 1 185 ? 5.150 -10.934 0.630 1.00 89.50 185 ASN A N 1
ATOM 1442 C CA . ASN A 1 185 ? 4.435 -11.402 1.804 1.00 89.50 185 ASN A CA 1
ATOM 1443 C C . ASN A 1 185 ? 4.508 -10.351 2.907 1.00 89.50 185 ASN A C 1
ATOM 1445 O O . ASN A 1 185 ? 5.594 -9.996 3.359 1.00 89.50 185 ASN A O 1
ATOM 1449 N N . ILE A 1 186 ? 3.348 -9.898 3.362 1.00 87.94 186 ILE A N 1
ATOM 1450 C CA . ILE A 1 186 ? 3.198 -8.961 4.469 1.00 87.94 186 ILE A CA 1
ATOM 1451 C C . ILE A 1 186 ? 2.637 -9.727 5.657 1.00 87.94 186 ILE A C 1
ATOM 1453 O O . ILE A 1 186 ? 1.713 -10.526 5.508 1.00 87.94 186 ILE A O 1
ATOM 1457 N N . LEU A 1 187 ? 3.185 -9.471 6.837 1.00 87.12 187 LEU A N 1
ATOM 1458 C CA . LEU A 1 187 ? 2.635 -9.968 8.089 1.00 87.12 187 LEU A CA 1
ATOM 1459 C C . LEU A 1 187 ? 1.803 -8.853 8.715 1.00 87.12 187 LEU A C 1
ATOM 1461 O O . LEU A 1 187 ? 2.343 -7.833 9.138 1.00 87.12 187 LEU A O 1
ATOM 1465 N N . GLY A 1 188 ? 0.485 -9.032 8.724 1.00 83.88 188 GLY A N 1
ATOM 1466 C CA . GLY A 1 188 ? -0.441 -8.104 9.358 1.00 83.88 188 GLY A CA 1
ATOM 1467 C C . GLY A 1 188 ? -0.676 -8.478 10.823 1.00 83.88 188 GLY A C 1
ATOM 1468 O O . GLY A 1 188 ? -0.843 -9.667 11.120 1.00 83.88 188 GLY A O 1
ATOM 1469 N N . PRO A 1 189 ? -0.714 -7.505 11.752 1.00 83.12 189 PRO A N 1
ATOM 1470 C CA . PRO A 1 189 ? -1.171 -7.779 13.105 1.00 83.12 189 PRO A CA 1
ATOM 1471 C C . PRO A 1 189 ? -2.665 -8.122 13.073 1.00 83.12 189 PRO A C 1
ATOM 1473 O O . PRO A 1 189 ? -3.461 -7.412 12.458 1.00 83.12 189 PRO A O 1
ATOM 1476 N N . THR A 1 190 ? -3.054 -9.193 13.758 1.00 81.81 190 THR A N 1
ATOM 1477 C CA . THR A 1 190 ? -4.464 -9.521 13.997 1.00 81.81 190 THR A CA 1
ATOM 1478 C C . THR A 1 190 ? -4.771 -9.417 15.481 1.00 81.81 190 THR A C 1
ATOM 1480 O O . THR A 1 190 ? -3.948 -9.786 16.322 1.00 81.81 190 THR A O 1
ATOM 1483 N N . GLY A 1 191 ? -5.968 -8.932 15.812 1.00 80.25 191 GLY A N 1
ATOM 1484 C CA . GLY A 1 191 ? -6.476 -9.013 17.178 1.00 80.25 191 GLY A CA 1
ATOM 1485 C C . GLY A 1 191 ? -6.755 -10.463 17.582 1.00 80.25 191 GLY A C 1
ATOM 1486 O O . GLY A 1 191 ? -7.010 -11.315 16.727 1.00 80.25 191 GLY A O 1
ATOM 1487 N N . ILE A 1 192 ? -6.734 -10.736 18.885 1.00 84.69 192 ILE A N 1
ATOM 1488 C CA . ILE A 1 192 ? -7.234 -11.997 19.436 1.00 84.69 192 ILE A CA 1
ATOM 1489 C C . ILE A 1 192 ? -8.660 -11.758 19.915 1.00 84.69 192 ILE A C 1
ATOM 1491 O O . ILE A 1 192 ? -8.931 -10.774 20.604 1.00 84.69 192 ILE A O 1
ATOM 1495 N N . GLN A 1 193 ? -9.582 -12.659 19.586 1.00 84.31 193 GLN A N 1
ATOM 1496 C CA . GLN A 1 193 ? -10.982 -12.492 19.976 1.00 84.31 193 GLN A CA 1
ATOM 1497 C C . GLN A 1 193 ? -11.186 -12.505 21.502 1.00 84.31 193 GLN A C 1
ATOM 1499 O O . GLN A 1 193 ? -12.116 -11.877 21.997 1.00 84.31 193 GLN A O 1
ATOM 1504 N N . THR A 1 194 ? -10.304 -13.157 22.266 1.00 84.25 194 THR A N 1
ATOM 1505 C CA . THR A 1 194 ? -10.352 -13.161 23.740 1.00 84.25 194 THR A CA 1
ATOM 1506 C C . THR A 1 194 ? -10.179 -11.773 24.347 1.00 84.25 194 THR A C 1
ATOM 1508 O O . THR A 1 194 ? -10.734 -11.503 25.411 1.00 84.25 194 THR A O 1
ATOM 1511 N N . ASP A 1 195 ? -9.449 -10.885 23.671 1.00 84.75 195 ASP A N 1
ATOM 1512 C CA . ASP A 1 195 ? -9.202 -9.528 24.160 1.00 84.75 195 ASP A CA 1
ATOM 1513 C C . ASP A 1 195 ? -10.452 -8.649 24.009 1.00 84.75 195 ASP A C 1
ATOM 1515 O O . ASP A 1 195 ? -10.608 -7.674 24.743 1.00 84.75 195 ASP A O 1
ATOM 1519 N N . LEU A 1 196 ? -11.383 -9.020 23.119 1.00 86.81 196 LEU A N 1
ATOM 1520 C CA . LEU A 1 196 ? -12.594 -8.250 22.840 1.00 86.81 196 LEU A CA 1
ATOM 1521 C C . LEU A 1 196 ? -13.452 -8.064 24.095 1.00 86.81 196 LEU A C 1
ATOM 1523 O O . LEU A 1 196 ? -13.831 -6.940 24.403 1.00 86.81 196 LEU A O 1
ATOM 1527 N N . LEU A 1 197 ? -13.688 -9.132 24.865 1.00 89.06 197 LEU A N 1
ATOM 1528 C CA . LEU A 1 197 ? -14.497 -9.057 26.089 1.00 89.06 197 LEU A CA 1
ATOM 1529 C C . LEU A 1 197 ? -13.872 -8.134 27.139 1.00 89.06 197 LEU A C 1
ATOM 1531 O O . LEU A 1 197 ? -14.581 -7.404 27.830 1.00 89.06 197 LEU A O 1
ATOM 1535 N N . ILE A 1 198 ? -12.543 -8.159 27.262 1.00 91.44 198 ILE A N 1
ATOM 1536 C CA . ILE A 1 198 ? -11.816 -7.312 28.211 1.00 91.44 198 ILE A CA 1
ATOM 1537 C C . ILE A 1 198 ? -11.911 -5.851 27.773 1.00 91.44 198 ILE A C 1
ATOM 1539 O O . ILE A 1 198 ? -12.208 -4.986 28.597 1.00 91.44 198 ILE A O 1
ATOM 1543 N N . VAL A 1 199 ? -11.691 -5.577 26.484 1.00 89.50 199 VAL A N 1
ATOM 1544 C CA . VAL A 1 199 ? -11.808 -4.230 25.915 1.00 89.50 199 VAL A CA 1
ATOM 1545 C C . VAL A 1 199 ? -13.228 -3.701 26.099 1.00 89.50 199 VAL A C 1
ATOM 1547 O O . VAL A 1 199 ? -13.397 -2.628 26.667 1.00 89.50 199 VAL A O 1
ATOM 1550 N N . GLU A 1 200 ? -14.252 -4.465 25.719 1.00 93.19 200 GLU A N 1
ATOM 1551 C CA . GLU A 1 200 ? -15.657 -4.075 25.875 1.00 93.19 200 GLU A CA 1
ATOM 1552 C C . GLU A 1 200 ? -16.025 -3.806 27.337 1.00 93.19 200 GLU A C 1
ATOM 1554 O O . GLU A 1 200 ? -16.666 -2.797 27.643 1.00 93.19 200 GLU A O 1
ATOM 1559 N N . PHE A 1 201 ? -15.579 -4.664 28.258 1.00 96.62 201 PHE A N 1
ATOM 1560 C CA . PHE A 1 201 ? -15.818 -4.483 29.686 1.00 96.62 201 PHE A CA 1
ATOM 1561 C C . PHE A 1 201 ? -15.173 -3.197 30.214 1.00 96.62 201 PHE A C 1
ATOM 1563 O O . PHE A 1 201 ? -15.849 -2.383 30.845 1.00 96.62 201 PHE A O 1
ATOM 1570 N N . ILE A 1 202 ? -13.884 -2.980 29.931 1.00 96.94 202 ILE A N 1
ATOM 1571 C CA . ILE A 1 202 ? -13.154 -1.788 30.383 1.00 96.94 202 ILE A CA 1
ATOM 1572 C C . ILE A 1 202 ? -13.776 -0.526 29.785 1.00 96.94 202 ILE A C 1
ATOM 1574 O O . ILE A 1 202 ? -14.038 0.431 30.515 1.00 96.94 202 ILE A O 1
ATOM 1578 N N . THR A 1 203 ? -14.060 -0.522 28.482 1.00 96.25 203 THR A N 1
ATOM 1579 C CA . THR A 1 203 ? -14.700 0.612 27.810 1.00 96.25 203 THR A CA 1
ATOM 1580 C C . THR A 1 203 ? -16.065 0.912 28.425 1.00 96.25 203 THR A C 1
ATOM 1582 O O . THR A 1 203 ? -16.354 2.072 28.709 1.00 96.25 203 THR A O 1
ATOM 1585 N N . SER A 1 204 ? -16.872 -0.110 28.721 1.00 97.69 204 SER A N 1
ATOM 1586 C CA . SER A 1 204 ? -18.161 0.055 29.401 1.00 97.69 204 SER A CA 1
ATOM 1587 C C . SER A 1 204 ? -18.003 0.689 30.787 1.00 97.69 204 SER A C 1
ATOM 1589 O O . SER A 1 204 ? -18.663 1.686 31.088 1.00 97.69 204 SER A O 1
ATOM 1591 N N . VAL A 1 205 ? -17.078 0.190 31.614 1.00 98.19 205 VAL A N 1
ATOM 1592 C CA . VAL A 1 205 ? -16.798 0.752 32.948 1.00 98.19 205 VAL A CA 1
ATOM 1593 C C . VAL A 1 205 ? -16.372 2.217 32.854 1.00 98.19 205 VAL A C 1
ATOM 1595 O O . VAL A 1 205 ? -16.899 3.052 33.589 1.00 98.19 205 VAL A O 1
ATOM 1598 N N . ILE A 1 206 ? -15.461 2.553 31.936 1.00 98.31 206 ILE A N 1
ATOM 1599 C CA . ILE A 1 206 ? -14.988 3.931 31.731 1.00 98.31 206 ILE A CA 1
ATOM 1600 C C . ILE A 1 206 ? -16.150 4.849 31.346 1.00 98.31 206 ILE A C 1
ATOM 1602 O O . ILE A 1 206 ? -16.292 5.933 31.915 1.00 98.31 206 ILE A O 1
ATOM 1606 N N . VAL A 1 207 ? -17.004 4.411 30.419 1.00 98.19 207 VAL A N 1
ATOM 1607 C CA . VAL A 1 207 ? -18.181 5.174 29.986 1.00 98.19 207 VAL A CA 1
ATOM 1608 C C . VAL A 1 207 ? -19.134 5.416 31.160 1.00 98.19 207 VAL A C 1
ATOM 1610 O O . VAL A 1 207 ? -19.569 6.548 31.371 1.00 98.19 207 VAL A O 1
ATOM 1613 N N . TRP A 1 208 ? -19.409 4.401 31.982 1.00 98.56 208 TRP A N 1
ATOM 1614 C CA . TRP A 1 208 ? -20.250 4.551 33.174 1.00 98.56 208 TRP A CA 1
ATOM 1615 C C . TRP A 1 208 ? -19.660 5.510 34.208 1.00 98.56 208 TRP A C 1
ATOM 1617 O O . TRP A 1 208 ? -20.378 6.366 34.727 1.00 98.56 208 TRP A O 1
ATOM 1627 N N . VAL A 1 209 ? -18.357 5.417 34.484 1.00 98.56 209 VAL A N 1
ATOM 1628 C CA . VAL A 1 209 ? -17.662 6.346 35.388 1.00 98.56 209 VAL A CA 1
ATOM 1629 C C . VAL A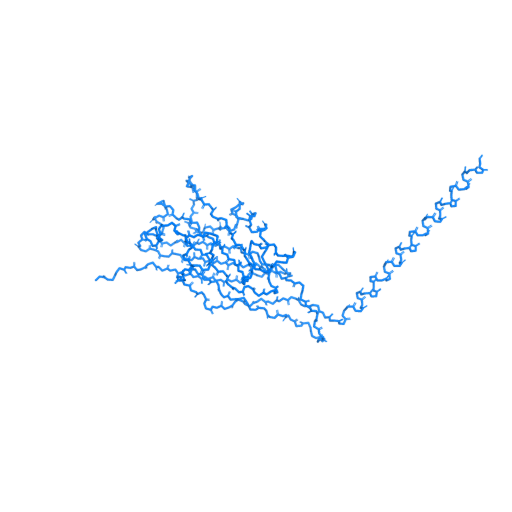 1 209 ? -17.757 7.781 34.868 1.00 98.56 209 VAL A C 1
ATOM 1631 O O . VAL A 1 209 ? -18.049 8.691 35.646 1.00 98.56 209 VAL A O 1
ATOM 1634 N N . ALA A 1 210 ? -17.589 7.991 33.559 1.00 98.31 210 ALA A N 1
ATOM 1635 C CA . ALA A 1 210 ? -17.745 9.303 32.938 1.00 98.31 210 ALA A CA 1
ATOM 1636 C C . ALA A 1 210 ? -19.172 9.850 33.110 1.00 98.31 210 ALA A C 1
ATOM 1638 O O . ALA A 1 210 ? -19.338 11.007 33.500 1.00 98.31 210 ALA A O 1
ATOM 1639 N N . PHE A 1 211 ? -20.204 9.025 32.908 1.00 98.50 211 PHE A N 1
ATOM 1640 C CA . PHE A 1 211 ? -21.591 9.433 33.146 1.00 98.50 211 PHE A CA 1
ATOM 1641 C C . PHE A 1 211 ? -21.849 9.797 34.610 1.00 98.50 211 PHE A C 1
ATOM 1643 O O . PHE A 1 211 ? -22.404 10.863 34.877 1.00 98.50 211 PHE A O 1
ATOM 1650 N N . VAL A 1 212 ? -21.417 8.968 35.565 1.00 98.44 212 VAL A N 1
ATOM 1651 C CA . VAL A 1 212 ? -21.563 9.256 37.004 1.00 98.44 212 VAL A CA 1
ATOM 1652 C C . VAL A 1 212 ? -20.881 10.574 37.365 1.00 98.44 212 VAL A C 1
ATOM 1654 O O . VAL A 1 212 ? -21.461 11.391 38.080 1.00 98.44 212 VAL A O 1
ATOM 1657 N N . TRP A 1 213 ? -19.681 10.816 36.834 1.00 98.25 213 TRP A N 1
ATOM 1658 C CA . TRP A 1 213 ? -18.960 12.067 37.045 1.00 98.25 213 TRP A CA 1
ATOM 1659 C C . TRP A 1 213 ? -19.713 13.275 36.468 1.00 98.25 213 TRP A C 1
ATOM 1661 O O . TRP A 1 213 ? -19.843 14.295 37.148 1.00 98.25 213 TRP A O 1
ATOM 1671 N N . ILE A 1 214 ? -20.274 13.166 35.261 1.00 98.06 214 ILE A N 1
ATOM 1672 C CA . ILE A 1 214 ? -21.101 14.224 34.657 1.00 98.06 214 ILE A CA 1
ATOM 1673 C C . ILE A 1 214 ? -22.333 14.509 35.528 1.00 98.06 214 ILE A C 1
ATOM 1675 O O . ILE A 1 214 ? -22.585 15.664 35.876 1.00 98.06 214 ILE A O 1
ATOM 1679 N N . PHE A 1 215 ? -23.069 13.475 35.948 1.00 97.88 215 PHE A N 1
ATOM 1680 C CA . PHE A 1 215 ? -24.248 13.634 36.806 1.00 97.88 215 PHE A CA 1
ATOM 1681 C C . PHE A 1 215 ? -23.909 14.257 38.159 1.00 97.88 215 PHE A C 1
ATOM 1683 O O . PHE A 1 215 ? -24.628 15.146 38.621 1.00 97.88 215 PHE A O 1
ATOM 1690 N N . TYR A 1 216 ? -22.800 13.842 38.773 1.00 97.38 216 TYR A N 1
ATOM 1691 C CA . TYR A 1 216 ? -22.313 14.424 40.020 1.00 97.38 216 TYR A CA 1
ATOM 1692 C C . TYR A 1 216 ? -22.055 15.928 39.873 1.00 97.38 216 TYR A C 1
ATOM 1694 O O . TYR A 1 216 ? -22.536 16.716 40.687 1.00 97.38 216 TYR A O 1
ATOM 1702 N N . ASN A 1 217 ? -21.367 16.344 38.805 1.00 96.94 217 ASN A N 1
ATOM 1703 C CA . ASN A 1 217 ? -21.081 17.757 38.553 1.00 96.94 217 ASN A CA 1
ATOM 1704 C C . ASN A 1 217 ? -22.355 18.578 38.321 1.00 96.94 217 ASN A C 1
ATOM 1706 O O . ASN A 1 217 ? -22.487 19.667 38.880 1.00 96.94 217 ASN A O 1
ATOM 1710 N N . ILE A 1 218 ? -23.317 18.055 37.555 1.00 96.12 218 ILE A N 1
ATOM 1711 C CA . ILE A 1 218 ? -24.600 18.730 37.307 1.00 96.12 218 ILE A CA 1
ATOM 1712 C C . ILE A 1 218 ? -25.390 18.894 38.613 1.00 96.12 218 ILE A C 1
ATOM 1714 O O . ILE A 1 218 ? -25.872 19.987 38.917 1.00 96.12 218 ILE A O 1
ATOM 1718 N N . ALA A 1 219 ? -25.497 17.832 39.416 1.00 94.31 219 ALA A N 1
ATOM 1719 C CA . ALA A 1 219 ? -26.214 17.864 40.689 1.00 94.31 219 ALA A CA 1
ATOM 1720 C C . ALA A 1 219 ? -25.544 18.791 41.718 1.00 94.31 219 ALA A C 1
ATOM 1722 O O . ALA A 1 219 ? -26.218 19.474 42.492 1.00 94.31 219 ALA A O 1
ATOM 1723 N N . PHE A 1 220 ? -24.213 18.843 41.728 1.00 93.62 220 PHE A N 1
ATOM 1724 C CA . PHE A 1 220 ? -23.464 19.728 42.611 1.00 93.62 220 PHE A CA 1
ATOM 1725 C C . PHE A 1 220 ? -23.597 21.202 42.196 1.00 93.62 220 PHE A C 1
ATOM 1727 O O . PHE A 1 220 ? -23.841 22.067 43.041 1.00 93.62 220 PHE A O 1
ATOM 1734 N N . GLN A 1 221 ? -23.519 21.504 40.896 1.00 89.25 221 GLN A N 1
ATOM 1735 C CA . GLN A 1 221 ? -23.739 22.862 40.390 1.00 89.25 221 GLN A CA 1
ATOM 1736 C C . GLN A 1 221 ? -25.170 23.349 40.639 1.00 89.25 221 GLN A C 1
ATOM 1738 O O . GLN A 1 221 ? -25.354 24.497 41.053 1.00 89.25 221 GLN A O 1
ATOM 1743 N N . SER A 1 222 ? -26.178 22.490 40.451 1.00 85.81 222 SER A N 1
ATOM 1744 C CA . SER A 1 222 ? -27.574 22.867 40.696 1.00 85.81 222 SER A CA 1
ATOM 1745 C C . SER A 1 222 ? -27.800 23.240 42.164 1.00 85.81 222 SER A C 1
ATOM 1747 O O . SER A 1 222 ? -28.366 24.300 42.438 1.00 85.81 222 SER A O 1
ATOM 1749 N N . ARG A 1 223 ? -27.246 22.472 43.112 1.00 84.00 223 ARG A N 1
ATOM 1750 C CA . ARG A 1 223 ? -27.287 22.802 44.548 1.00 84.00 223 ARG A CA 1
ATOM 1751 C C . ARG A 1 223 ? -26.653 24.155 44.865 1.00 84.00 223 ARG A C 1
ATOM 1753 O O . ARG A 1 223 ? -27.263 24.965 45.562 1.00 84.00 223 ARG A O 1
ATOM 1760 N N . ASN A 1 224 ? -25.475 24.437 44.316 1.00 84.44 224 ASN A N 1
ATOM 1761 C CA . ASN A 1 224 ? -24.786 25.708 44.559 1.00 84.44 224 ASN A CA 1
ATOM 1762 C C . ASN A 1 224 ? -25.522 26.908 43.945 1.00 84.44 224 ASN A C 1
ATOM 1764 O O . ASN A 1 224 ? -25.487 28.005 44.501 1.00 84.44 224 ASN A O 1
ATOM 1768 N N . SER A 1 225 ? -26.210 26.714 42.817 1.00 80.12 225 SER A N 1
ATOM 1769 C CA . SER A 1 225 ? -27.009 27.769 42.184 1.00 80.12 225 SER A CA 1
ATOM 1770 C C . SER A 1 225 ? -28.256 28.148 42.992 1.00 80.12 225 SER A C 1
ATOM 1772 O O . SER A 1 225 ? -28.631 29.319 43.017 1.00 80.12 225 SER A O 1
ATOM 1774 N N . VAL A 1 226 ? -28.867 27.187 43.696 1.00 78.69 226 VAL A N 1
ATOM 1775 C CA . VAL A 1 226 ? -30.024 27.431 44.572 1.00 78.69 226 VAL A CA 1
ATOM 1776 C C . VAL A 1 226 ? -29.598 28.193 45.824 1.00 78.69 226 VAL A C 1
ATOM 1778 O O . VAL A 1 226 ? -30.220 29.198 46.152 1.00 78.69 226 VAL A O 1
ATOM 1781 N N . LEU A 1 227 ? -28.501 27.783 46.470 1.00 75.06 227 LEU A N 1
ATOM 1782 C CA . LEU A 1 227 ? -27.999 28.444 47.682 1.00 75.06 227 LEU A CA 1
ATOM 1783 C C . LEU A 1 227 ? -27.664 29.928 47.459 1.00 75.06 227 LEU A C 1
ATOM 1785 O O . LEU A 1 227 ? -27.926 30.747 48.336 1.00 75.06 227 LEU A O 1
ATOM 1789 N N . LYS A 1 228 ? -27.158 30.292 46.272 1.00 76.38 228 LYS A N 1
ATOM 1790 C CA . LYS A 1 228 ? -26.867 31.690 45.909 1.00 76.38 228 LYS A CA 1
ATOM 1791 C C . LYS A 1 228 ? -28.105 32.572 45.712 1.00 76.38 228 LYS A C 1
ATOM 1793 O O . LYS A 1 228 ? -27.960 33.783 45.755 1.00 76.38 228 LYS A O 1
ATOM 1798 N N . LYS A 1 229 ? -29.294 32.009 45.464 1.00 73.25 229 LYS A N 1
ATOM 1799 C CA . LYS A 1 229 ? -30.540 32.791 45.308 1.00 73.25 229 LYS A CA 1
ATOM 1800 C C . LYS A 1 229 ? -31.235 33.102 46.636 1.00 73.25 229 LYS A 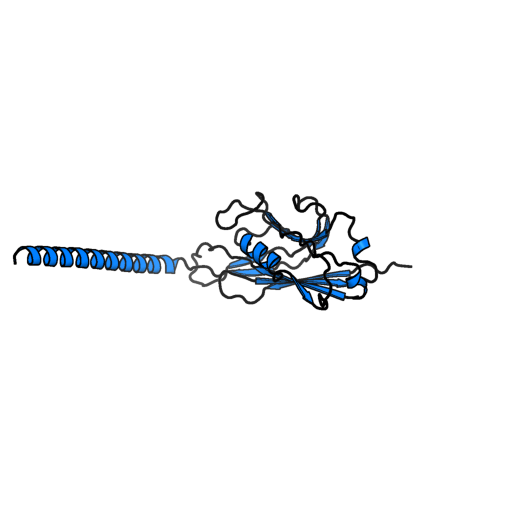C 1
ATOM 1802 O O . LYS A 1 229 ? -32.169 33.892 46.655 1.00 73.25 229 LYS A O 1
ATOM 1807 N N . THR A 1 230 ? -30.824 32.441 47.714 1.00 69.06 230 THR A N 1
ATOM 1808 C CA . THR A 1 230 ? -31.391 32.594 49.064 1.00 69.06 230 THR A CA 1
ATOM 1809 C C . THR A 1 230 ? -30.606 33.550 49.968 1.00 69.06 230 THR A C 1
ATOM 1811 O O . THR A 1 230 ? -30.989 33.718 51.123 1.00 69.06 230 THR A O 1
ATOM 1814 N N . GLN A 1 231 ? -29.533 34.165 49.461 1.00 57.34 231 GLN A N 1
ATOM 1815 C CA . GLN A 1 231 ? -28.858 35.322 50.066 1.00 57.34 231 GLN A CA 1
ATOM 1816 C C . GLN A 1 231 ? -29.277 36.596 49.341 1.00 57.34 231 GLN A C 1
ATOM 1818 O O . GLN A 1 231 ? -29.395 37.627 50.035 1.00 57.34 231 GLN A O 1
#

Organism: NCBI:txid708437

pLDDT: mean 78.76, std 13.75, range [38.88, 98.56]